Protein AF-A0ABD3NG23-F1 (afdb_monomer_lite)

pLDDT: mean 72.31, std 17.49, range [40.97, 97.56]

Secondary structure (DSSP, 8-state):
---------------------------PPPHHHHHHHHHHHHTT-----GGGS---------------------------HHHHHHHHHHHHHHHHHHHHHHHHHHHHHHHHHHHHHHHHHHHHHHH-TTS-HHHHHHHHHHHHHHHHHHHHHHTEEETTEE---SS-TTT-HHHHHHHHHHH---TTTTT---SS----------------------------

Radius of gyration: 35.61 Å; chains: 1; bounding box: 52×48×136 Å

Organism: NCBI:txid2934178

Structure (mmCIF, N/CA/C/O backbone):
data_AF-A0ABD3NG23-F1
#
_entry.id   AF-A0ABD3NG23-F1
#
loop_
_atom_site.group_PDB
_atom_site.id
_atom_site.type_symbol
_atom_site.label_atom_id
_atom_site.label_alt_id
_atom_site.label_comp_id
_atom_site.label_asym_id
_atom_site.label_entity_id
_atom_site.label_seq_id
_atom_site.pdbx_PDB_ins_code
_atom_site.Cartn_x
_atom_site.Cartn_y
_atom_site.Cartn_z
_atom_site.occupancy
_atom_site.B_iso_or_equiv
_atom_site.auth_seq_id
_atom_site.auth_comp_id
_atom_site.auth_asym_id
_atom_site.auth_atom_id
_atom_site.pdbx_PDB_model_num
ATOM 1 N N . MET A 1 1 ? 23.976 -3.155 -75.341 1.00 41.25 1 MET A N 1
ATOM 2 C CA . MET A 1 1 ? 24.111 -2.441 -74.051 1.00 41.25 1 MET A CA 1
ATOM 3 C C . MET A 1 1 ? 22.887 -1.555 -73.887 1.00 41.25 1 MET A C 1
ATOM 5 O O . MET A 1 1 ? 22.763 -0.591 -74.624 1.00 41.25 1 MET A O 1
ATOM 9 N N . ILE A 1 2 ? 21.942 -1.939 -73.025 1.00 40.97 2 ILE A N 1
ATOM 10 C CA . ILE A 1 2 ? 20.667 -1.229 -72.827 1.00 40.97 2 ILE A CA 1
ATOM 11 C C . ILE A 1 2 ? 20.675 -0.681 -71.399 1.00 40.97 2 ILE A C 1
ATOM 13 O O . ILE A 1 2 ? 20.798 -1.446 -70.443 1.00 40.97 2 ILE A O 1
ATOM 17 N N . ALA A 1 3 ? 20.614 0.642 -71.268 1.00 48.50 3 ALA A N 1
ATOM 18 C CA . ALA A 1 3 ? 20.636 1.338 -69.989 1.00 48.50 3 ALA A CA 1
ATOM 19 C C . ALA A 1 3 ? 19.255 1.259 -69.316 1.00 48.50 3 ALA A C 1
ATOM 21 O O . ALA A 1 3 ? 18.258 1.720 -69.870 1.00 48.50 3 ALA A O 1
ATOM 22 N N . LYS A 1 4 ? 19.199 0.670 -68.116 1.00 53.31 4 LYS A N 1
ATOM 23 C CA . LYS A 1 4 ? 18.017 0.669 -67.243 1.00 53.31 4 LYS A CA 1
ATOM 24 C C . LYS A 1 4 ? 17.907 2.026 -66.542 1.00 53.31 4 LYS A C 1
ATOM 26 O O . LYS A 1 4 ? 18.718 2.340 -65.676 1.00 53.31 4 LYS A O 1
ATOM 31 N N . VAL A 1 5 ? 16.893 2.806 -66.905 1.00 57.69 5 VAL A N 1
ATOM 32 C CA . VAL A 1 5 ? 16.486 4.020 -66.187 1.00 57.69 5 VAL A CA 1
ATOM 33 C C . VAL A 1 5 ? 15.600 3.593 -65.017 1.00 57.69 5 VAL A C 1
ATOM 35 O O . VAL A 1 5 ? 14.515 3.056 -65.219 1.00 57.69 5 VAL A O 1
ATOM 38 N N . SER A 1 6 ? 16.099 3.771 -63.793 1.00 58.31 6 SER A N 1
ATOM 39 C CA . SER A 1 6 ? 15.370 3.483 -62.555 1.00 58.31 6 SER A CA 1
ATOM 40 C C . SER A 1 6 ? 14.572 4.717 -62.137 1.00 58.31 6 SER A C 1
ATOM 42 O O . SER A 1 6 ? 15.144 5.735 -61.745 1.00 58.31 6 SER A O 1
ATOM 44 N N . THR A 1 7 ? 13.250 4.642 -62.257 1.00 63.94 7 THR A N 1
ATOM 45 C CA . THR A 1 7 ? 12.323 5.702 -61.855 1.00 63.94 7 THR A CA 1
ATOM 46 C C . THR A 1 7 ? 12.042 5.580 -60.357 1.00 63.94 7 THR A C 1
ATOM 48 O O . THR A 1 7 ? 11.341 4.675 -59.911 1.00 63.94 7 THR A O 1
ATOM 51 N N . PHE A 1 8 ? 12.614 6.484 -59.561 1.00 55.12 8 PHE A N 1
ATOM 52 C CA . PHE A 1 8 ? 12.390 6.567 -58.117 1.00 55.12 8 PHE A CA 1
ATOM 53 C C . PHE A 1 8 ? 11.006 7.169 -57.826 1.00 55.12 8 PHE A C 1
ATOM 55 O O . PHE A 1 8 ? 10.784 8.365 -58.017 1.00 55.12 8 PHE A O 1
ATOM 62 N N . ALA A 1 9 ? 10.074 6.345 -57.346 1.00 55.00 9 ALA A N 1
ATOM 63 C CA . ALA A 1 9 ? 8.775 6.796 -56.861 1.00 55.00 9 ALA A CA 1
ATOM 64 C C . ALA A 1 9 ? 8.938 7.577 -55.543 1.00 55.00 9 ALA A C 1
ATOM 66 O O . ALA A 1 9 ? 9.370 7.042 -54.522 1.00 55.00 9 ALA A O 1
ATOM 67 N N . HIS A 1 10 ? 8.600 8.865 -55.579 1.00 54.78 10 HIS A N 1
ATOM 68 C CA . HIS A 1 10 ? 8.570 9.756 -54.422 1.00 54.78 10 HIS A CA 1
ATOM 69 C C . HIS A 1 10 ? 7.373 9.398 -53.526 1.00 54.78 10 HIS A C 1
ATOM 71 O O . HIS A 1 10 ? 6.221 9.646 -53.879 1.00 54.78 10 HIS A O 1
ATOM 77 N N . GLY A 1 11 ? 7.641 8.791 -52.368 1.00 59.19 11 GLY A N 1
ATOM 78 C CA . GLY A 1 11 ? 6.622 8.514 -51.355 1.00 59.19 11 GLY A CA 1
ATOM 79 C C . GLY A 1 11 ? 6.126 9.797 -50.668 1.00 59.19 11 GLY A C 1
ATOM 80 O O . GLY A 1 11 ? 6.896 10.749 -50.517 1.00 59.19 11 GLY A O 1
ATOM 81 N N . PRO A 1 12 ? 4.856 9.850 -50.225 1.00 57.59 12 PRO A N 1
ATOM 82 C CA . PRO A 1 12 ? 4.287 11.044 -49.615 1.00 57.59 12 PRO A CA 1
ATOM 83 C C . PRO A 1 12 ? 4.981 11.368 -48.288 1.00 57.59 12 PRO A C 1
ATOM 85 O O . PRO A 1 12 ? 4.955 10.589 -47.331 1.00 57.59 12 PRO A O 1
ATOM 88 N N . SER A 1 13 ? 5.576 12.560 -48.234 1.00 59.72 13 SER A N 1
ATOM 89 C CA . SER A 1 13 ? 6.182 13.164 -47.050 1.00 59.72 13 SER A CA 1
ATOM 90 C C . SER A 1 13 ? 5.206 13.171 -45.874 1.00 59.72 13 SER A C 1
ATOM 92 O O . SER A 1 13 ? 4.345 14.047 -45.753 1.00 59.72 13 SER A O 1
ATOM 94 N N . ARG A 1 14 ? 5.361 12.205 -44.961 1.00 56.53 14 ARG A N 1
ATOM 95 C CA . ARG A 1 14 ? 4.715 12.225 -43.645 1.00 56.53 14 ARG A CA 1
ATOM 96 C C . ARG A 1 14 ? 5.237 13.436 -42.879 1.00 56.53 14 ARG A C 1
ATOM 98 O O . ARG A 1 14 ? 6.298 13.384 -42.260 1.00 56.53 14 ARG A O 1
ATOM 105 N N . ARG A 1 15 ? 4.473 14.531 -42.910 1.00 55.50 15 ARG A N 1
ATOM 106 C CA . ARG A 1 15 ? 4.646 15.674 -42.009 1.00 55.50 15 ARG A CA 1
ATOM 107 C C . ARG A 1 15 ? 4.536 15.159 -40.575 1.00 55.50 15 ARG A C 1
ATOM 109 O O . ARG A 1 15 ? 3.438 14.925 -40.073 1.00 55.50 15 ARG A O 1
ATOM 116 N N . ARG A 1 16 ? 5.682 14.950 -39.924 1.00 55.94 16 ARG A N 1
ATOM 117 C CA . ARG A 1 16 ? 5.758 14.734 -38.479 1.00 55.94 16 ARG A CA 1
ATOM 118 C C . ARG A 1 16 ? 5.122 15.959 -37.823 1.00 55.94 16 ARG A C 1
ATOM 120 O O . ARG A 1 16 ? 5.681 17.050 -37.896 1.00 55.94 16 ARG A O 1
ATOM 127 N N . ARG A 1 17 ? 3.936 15.797 -37.229 1.00 61.22 17 ARG A N 1
ATOM 128 C CA . ARG A 1 17 ? 3.397 16.773 -36.276 1.00 61.22 17 ARG A CA 1
ATOM 129 C C . ARG A 1 17 ? 4.385 16.834 -35.121 1.00 61.22 17 ARG A C 1
ATOM 131 O O . ARG A 1 17 ? 4.430 15.929 -34.294 1.00 61.22 17 ARG A O 1
ATOM 138 N N . ILE A 1 18 ? 5.204 17.875 -35.118 1.00 64.25 18 ILE A N 1
ATOM 139 C CA . ILE A 1 18 ? 6.003 18.265 -33.967 1.00 64.25 18 ILE A CA 1
ATOM 140 C C . ILE A 1 18 ? 4.986 18.771 -32.946 1.00 64.25 18 ILE A C 1
ATOM 142 O O . ILE A 1 18 ? 4.429 19.856 -33.096 1.00 64.25 18 ILE A O 1
ATOM 146 N N . LEU A 1 19 ? 4.646 17.920 -31.979 1.00 63.88 19 LEU A N 1
ATOM 147 C CA . LEU A 1 19 ? 3.887 18.344 -30.811 1.00 63.88 19 LEU A CA 1
ATOM 148 C C . LEU A 1 19 ? 4.776 19.307 -30.012 1.00 63.88 19 LEU A C 1
ATOM 150 O O . LEU A 1 19 ? 5.965 19.016 -29.846 1.00 63.88 19 LEU A O 1
ATOM 154 N N . PRO A 1 20 ? 4.242 20.447 -29.541 1.00 67.06 20 PRO A N 1
ATOM 155 C CA . PRO A 1 20 ? 5.001 21.337 -28.678 1.00 67.06 20 PRO A CA 1
ATOM 156 C C . PRO A 1 20 ? 5.451 20.568 -27.426 1.00 67.06 20 PRO A C 1
ATOM 158 O O . PRO A 1 20 ? 4.711 19.697 -26.951 1.00 67.06 20 PRO A O 1
ATOM 161 N N . PRO A 1 21 ? 6.647 20.861 -26.887 1.00 60.44 21 PRO A N 1
ATOM 162 C CA . PRO A 1 21 ? 7.100 20.257 -25.647 1.00 60.44 21 PRO A CA 1
ATOM 163 C C . PRO A 1 21 ? 6.072 20.576 -24.562 1.00 60.44 21 PRO A C 1
ATOM 165 O O . PRO A 1 21 ? 5.861 21.731 -24.196 1.00 60.44 21 PRO A O 1
ATOM 168 N N . ARG A 1 22 ? 5.389 19.535 -24.082 1.00 50.94 22 ARG A N 1
ATOM 169 C CA . ARG A 1 22 ? 4.501 19.619 -22.928 1.00 50.94 22 ARG A CA 1
ATOM 170 C C . ARG A 1 22 ? 5.401 19.935 -21.741 1.00 50.94 22 ARG A C 1
ATOM 172 O O . ARG A 1 22 ? 6.080 19.053 -21.228 1.00 50.94 22 ARG A O 1
ATOM 179 N N . SER A 1 23 ? 5.455 21.206 -21.363 1.00 48.56 23 SER A N 1
ATOM 180 C CA . SER A 1 23 ? 6.157 21.697 -20.185 1.00 48.56 23 SER A CA 1
ATOM 181 C C . SER A 1 23 ? 5.499 21.102 -18.943 1.00 48.56 23 SER A C 1
ATOM 183 O O . SER A 1 23 ? 4.589 21.683 -18.354 1.00 48.56 23 SER A O 1
ATOM 185 N N . THR A 1 24 ? 5.929 19.904 -18.559 1.00 50.28 24 THR A N 1
ATOM 186 C CA . THR A 1 24 ? 5.622 19.297 -17.269 1.00 50.28 24 THR A CA 1
ATOM 187 C C . THR A 1 24 ? 6.471 19.981 -16.203 1.00 50.28 24 THR A C 1
ATOM 189 O O . THR A 1 24 ? 7.352 19.370 -15.607 1.00 50.28 24 THR A O 1
ATOM 192 N N . HIS A 1 25 ? 6.200 21.258 -15.933 1.00 44.19 25 HIS A N 1
ATOM 193 C CA . HIS A 1 25 ? 6.534 21.848 -14.639 1.00 44.19 25 HIS A CA 1
ATOM 194 C C . HIS A 1 25 ? 5.503 21.354 -13.618 1.00 44.19 25 HIS A C 1
ATOM 196 O O . HIS A 1 25 ? 4.717 22.117 -13.071 1.00 44.19 25 HIS A O 1
ATOM 202 N N . SER A 1 26 ? 5.481 20.040 -13.388 1.00 49.78 26 SER A N 1
ATOM 203 C CA . SER A 1 26 ? 5.033 19.517 -12.106 1.00 49.78 26 SER A CA 1
ATOM 204 C C . SER A 1 26 ? 6.240 19.691 -11.199 1.00 49.78 26 SER A C 1
ATOM 206 O O . SER A 1 26 ? 7.143 18.857 -11.170 1.00 49.78 26 SER A O 1
ATOM 208 N N . ALA A 1 27 ? 6.328 20.872 -10.586 1.00 54.22 27 ALA A N 1
ATOM 209 C CA . ALA A 1 27 ? 7.258 21.108 -9.503 1.00 54.22 27 ALA A CA 1
ATOM 210 C C . ALA A 1 27 ? 6.905 20.090 -8.419 1.00 54.22 27 ALA A C 1
ATOM 212 O O . ALA A 1 27 ? 5.889 20.220 -7.737 1.00 54.22 27 ALA A O 1
ATOM 213 N N . ALA A 1 28 ? 7.695 19.021 -8.335 1.00 53.91 28 ALA A N 1
ATOM 214 C CA . ALA A 1 28 ? 7.640 18.133 -7.196 1.00 53.91 28 ALA A CA 1
ATOM 215 C C . ALA A 1 28 ? 7.853 19.017 -5.956 1.00 53.91 28 ALA A C 1
ATOM 217 O O . ALA A 1 28 ? 8.839 19.763 -5.935 1.00 53.91 28 ALA A O 1
ATOM 218 N N . PRO A 1 29 ? 6.939 18.998 -4.971 1.00 53.31 29 PRO A N 1
ATOM 219 C CA . PRO A 1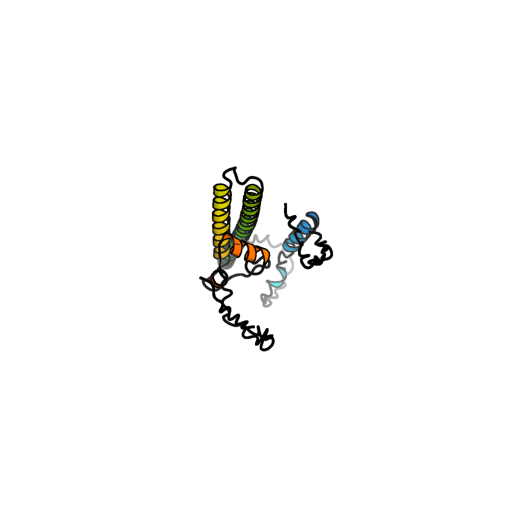 29 ? 7.121 19.770 -3.753 1.00 53.31 29 PRO A CA 1
ATOM 220 C C . PRO A 1 29 ? 8.472 19.387 -3.157 1.00 53.31 29 PRO A C 1
ATOM 222 O O . PRO A 1 29 ? 8.809 18.198 -3.064 1.00 53.31 29 PRO A O 1
ATOM 225 N N . SER A 1 30 ? 9.273 20.399 -2.827 1.00 55.16 30 SER A N 1
ATOM 226 C CA . SER A 1 30 ? 10.579 20.197 -2.216 1.00 55.16 30 SER A CA 1
ATOM 227 C C . SER A 1 30 ? 10.416 19.379 -0.932 1.00 55.16 30 SER A C 1
ATOM 229 O O . SER A 1 30 ? 9.368 19.391 -0.280 1.00 55.16 30 SER A O 1
ATOM 231 N N . PHE A 1 31 ? 11.449 18.617 -0.577 1.00 60.47 31 PHE A N 1
ATOM 232 C CA . PHE A 1 31 ? 11.414 17.701 0.568 1.00 60.47 31 PHE A CA 1
ATOM 233 C C . PHE A 1 31 ? 11.019 18.413 1.883 1.00 60.47 31 PHE A C 1
ATOM 235 O O . PHE A 1 31 ? 10.382 17.805 2.743 1.00 60.47 31 PHE A O 1
ATOM 242 N N . ASP A 1 32 ? 11.292 19.719 1.982 1.00 61.44 32 ASP A N 1
ATOM 243 C CA . ASP A 1 32 ? 10.914 20.576 3.111 1.00 61.44 32 ASP A CA 1
ATOM 244 C C . ASP A 1 32 ? 9.405 20.867 3.211 1.00 61.44 32 ASP A C 1
ATOM 246 O O . ASP A 1 32 ? 8.872 20.973 4.318 1.00 61.44 32 ASP A O 1
ATOM 250 N N . GLU A 1 33 ? 8.668 20.947 2.097 1.00 56.56 33 GLU A N 1
ATOM 251 C CA . GLU A 1 33 ? 7.205 21.124 2.137 1.00 56.56 33 GLU A CA 1
ATOM 252 C C . GLU A 1 33 ? 6.482 19.841 2.557 1.00 56.56 33 GLU A C 1
ATOM 254 O O . GLU A 1 33 ? 5.481 19.888 3.277 1.00 56.56 33 GLU A O 1
ATOM 259 N N . ARG A 1 34 ? 7.020 18.674 2.179 1.00 56.25 34 ARG A N 1
ATOM 260 C CA . ARG A 1 34 ? 6.483 17.381 2.628 1.00 56.25 34 ARG A CA 1
ATOM 261 C C . ARG A 1 34 ? 6.606 17.206 4.140 1.00 56.25 34 ARG A C 1
ATOM 263 O O . ARG A 1 34 ? 5.683 16.671 4.745 1.00 56.25 34 ARG A O 1
ATOM 270 N N . ALA A 1 35 ? 7.680 17.694 4.762 1.00 61.22 35 ALA A N 1
ATOM 271 C CA . ALA A 1 35 ? 7.831 17.641 6.216 1.00 61.22 35 ALA A CA 1
ATOM 272 C C . ALA A 1 35 ? 6.769 18.488 6.950 1.00 61.22 35 ALA A C 1
ATOM 274 O O . ALA A 1 35 ? 6.229 18.042 7.960 1.00 61.22 35 ALA A O 1
ATOM 275 N N . LYS A 1 36 ? 6.393 19.655 6.403 1.00 57.97 36 LYS A N 1
ATOM 276 C CA . LYS A 1 36 ? 5.325 20.506 6.966 1.00 57.97 36 LYS A CA 1
ATOM 277 C C . LYS A 1 36 ? 3.922 19.915 6.809 1.00 57.97 36 LYS A C 1
ATOM 279 O O . LYS A 1 36 ? 3.082 20.097 7.684 1.00 57.97 36 LYS A O 1
ATOM 284 N N . LEU A 1 37 ? 3.659 19.179 5.727 1.00 56.91 37 LEU A N 1
ATOM 285 C CA . LEU A 1 37 ? 2.375 18.487 5.553 1.00 56.91 37 LEU A CA 1
ATOM 286 C C . LEU A 1 37 ? 2.219 17.277 6.483 1.00 56.91 37 LEU A C 1
ATOM 288 O O . LEU A 1 37 ? 1.100 16.976 6.890 1.00 56.91 37 LEU A O 1
ATOM 292 N N . PHE A 1 38 ? 3.315 16.607 6.851 1.00 57.28 38 PHE A N 1
ATOM 293 C CA . PHE A 1 38 ? 3.265 15.534 7.847 1.00 57.28 38 PHE A CA 1
ATOM 294 C C . PHE A 1 38 ? 3.179 16.061 9.288 1.00 57.28 38 PHE A C 1
ATOM 296 O O . PHE A 1 38 ? 2.507 15.424 10.092 1.00 57.28 38 PHE A O 1
ATOM 303 N N . SER A 1 39 ? 3.748 17.231 9.615 1.00 55.75 39 SER A N 1
ATOM 304 C CA . SER A 1 39 ? 3.569 17.821 10.955 1.00 55.75 39 SER A CA 1
ATOM 305 C C . SER A 1 39 ? 2.145 18.338 11.192 1.00 55.75 39 SER A C 1
ATOM 307 O O . SER A 1 39 ? 1.639 18.239 12.302 1.00 55.75 39 SER A O 1
ATOM 309 N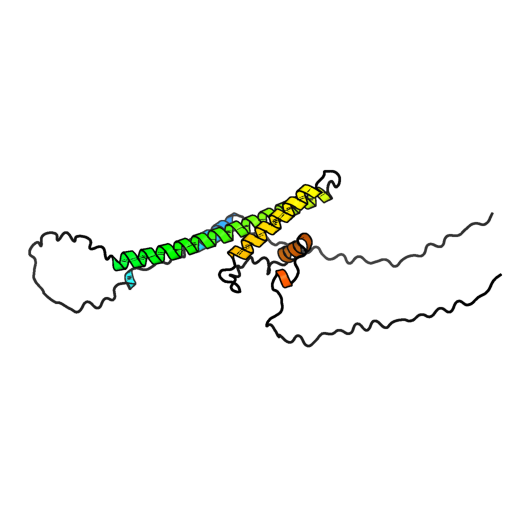 N . ALA A 1 40 ? 1.454 18.812 10.149 1.00 55.62 40 ALA A N 1
ATOM 310 C CA . ALA A 1 40 ? 0.069 19.280 10.261 1.00 55.62 40 ALA A CA 1
ATOM 311 C C . ALA A 1 40 ? -0.957 18.157 10.538 1.00 55.62 40 ALA A C 1
ATOM 313 O O . ALA A 1 40 ? -2.097 18.447 10.894 1.00 55.62 40 ALA A O 1
ATOM 314 N N . PHE A 1 41 ? -0.576 16.883 10.378 1.00 55.16 41 PHE A N 1
ATOM 315 C CA . PHE A 1 41 ? -1.435 15.737 10.700 1.00 55.16 41 PHE A CA 1
ATOM 316 C C . PHE A 1 41 ? -1.240 15.198 12.125 1.00 55.16 41 PHE A C 1
ATOM 318 O O . PHE A 1 41 ? -2.121 14.485 12.604 1.00 55.16 41 PHE A O 1
ATOM 325 N N . ASP A 1 42 ? -0.146 15.552 12.810 1.00 49.94 42 ASP A N 1
ATOM 326 C CA . ASP A 1 42 ? 0.067 15.212 14.228 1.00 49.94 42 ASP A CA 1
ATOM 327 C C . ASP A 1 42 ? -0.575 16.239 15.183 1.00 49.94 42 ASP A C 1
ATOM 329 O O . ASP A 1 42 ? -0.912 15.899 16.315 1.00 49.94 42 ASP A O 1
ATOM 333 N N . ASP A 1 43 ? -0.862 17.461 14.715 1.00 49.09 43 ASP A N 1
ATOM 334 C CA . ASP A 1 43 ? -1.551 18.493 15.514 1.00 49.09 43 ASP A CA 1
ATOM 335 C C . ASP A 1 43 ? -3.074 18.304 15.595 1.00 49.09 43 ASP A C 1
ATOM 337 O O . ASP A 1 43 ? -3.750 18.992 16.357 1.00 49.09 43 ASP A O 1
ATOM 341 N N . ASN A 1 44 ? -3.623 17.312 14.886 1.00 49.88 44 ASN A N 1
ATOM 342 C CA . ASN A 1 44 ? -4.963 16.794 15.163 1.00 49.88 44 ASN A CA 1
ATOM 343 C C . ASN A 1 44 ? -4.905 15.651 16.191 1.00 49.88 44 ASN A C 1
ATOM 345 O O . ASN A 1 44 ? -5.714 14.718 16.165 1.00 49.88 44 ASN A O 1
ATOM 349 N N . ALA A 1 45 ? -3.949 15.735 17.127 1.00 51.50 45 ALA A N 1
ATOM 350 C CA . ALA A 1 45 ? -4.171 15.291 18.487 1.00 51.50 45 ALA A CA 1
ATOM 351 C C . ALA A 1 45 ? -5.505 15.899 18.909 1.00 51.50 45 ALA A C 1
ATOM 353 O O . ALA A 1 45 ? -5.586 17.081 19.230 1.00 51.50 45 ALA A O 1
ATOM 354 N N . TYR A 1 46 ? -6.558 15.086 18.800 1.00 52.47 46 TYR A N 1
ATOM 355 C CA . TYR A 1 46 ? -7.834 15.282 19.455 1.00 52.47 46 TYR A CA 1
ATOM 356 C C . TYR A 1 46 ? -7.507 15.878 20.820 1.00 52.47 46 TYR A C 1
ATOM 358 O O . TYR A 1 46 ? -7.050 15.166 21.718 1.00 52.47 46 TYR A O 1
ATOM 366 N N . SER A 1 47 ? -7.667 17.197 20.939 1.00 47.19 47 SER A N 1
ATOM 367 C CA . SER A 1 47 ? -7.754 17.865 22.219 1.00 47.19 47 SER A CA 1
ATOM 368 C C . SER A 1 47 ? -9.045 17.315 22.786 1.00 47.19 47 SER A C 1
ATOM 370 O O . SER A 1 47 ? -10.138 17.824 22.543 1.00 47.19 47 SER A O 1
ATOM 372 N N . PHE A 1 48 ? -8.927 16.139 23.396 1.00 51.16 48 PHE A N 1
ATOM 373 C CA . PHE A 1 48 ? -9.921 15.596 24.278 1.00 51.16 48 PHE A CA 1
ATOM 374 C C . PHE A 1 48 ? -9.930 16.585 25.423 1.00 51.16 48 PHE A C 1
ATOM 376 O O . PHE A 1 48 ? -9.136 16.463 26.348 1.00 51.16 48 PHE A O 1
ATOM 383 N N . ASP A 1 49 ? -10.726 17.636 25.263 1.00 46.34 49 ASP A N 1
ATOM 384 C CA . ASP A 1 49 ? -10.972 18.616 26.290 1.00 46.34 49 ASP A CA 1
ATOM 385 C C . ASP A 1 49 ? -11.671 17.860 27.426 1.00 46.34 49 ASP A C 1
ATOM 387 O O . ASP A 1 49 ? -12.850 17.498 27.303 1.00 46.34 49 ASP A O 1
ATOM 391 N N . PRO A 1 50 ? -10.955 17.532 28.516 1.00 58.94 50 PRO A N 1
ATOM 392 C CA . PRO A 1 50 ? -11.531 16.741 29.588 1.00 58.94 50 PRO A CA 1
ATOM 393 C C . PRO A 1 50 ? -12.580 17.552 30.366 1.00 58.94 50 PRO A C 1
ATOM 395 O O . PRO A 1 50 ? -13.238 17.001 31.248 1.00 58.94 50 PRO A O 1
ATOM 398 N N . SER A 1 51 ? -12.779 18.837 30.040 1.00 57.59 51 SER A N 1
ATOM 399 C CA . SER A 1 51 ? -13.760 19.700 30.696 1.00 57.59 51 SER A CA 1
ATOM 400 C C . SER A 1 51 ? -15.218 19.319 30.407 1.00 57.59 51 SER A C 1
ATOM 402 O O . SER A 1 51 ? -16.103 19.698 31.172 1.00 57.59 51 SER A O 1
ATOM 404 N N . HIS A 1 52 ? -15.493 18.495 29.387 1.00 51.78 52 HIS A N 1
ATOM 405 C CA . HIS A 1 52 ? -16.858 18.048 29.077 1.00 51.78 52 HIS A CA 1
ATOM 406 C C . HIS A 1 52 ? -17.267 16.710 29.720 1.00 51.78 52 HIS A C 1
ATOM 408 O O . HIS A 1 52 ? -18.425 16.309 29.604 1.00 51.78 52 HIS A O 1
ATOM 414 N N . ALA A 1 53 ? -16.375 16.025 30.446 1.00 53.72 53 ALA A N 1
ATOM 415 C CA . ALA A 1 53 ? -16.673 14.716 31.045 1.00 53.72 53 ALA A CA 1
ATOM 416 C C . ALA A 1 53 ? -17.344 14.766 32.436 1.00 53.72 53 ALA A C 1
ATOM 418 O O . ALA A 1 53 ? -17.539 13.720 33.051 1.00 53.72 53 ALA A O 1
ATOM 419 N N . ALA A 1 54 ? -17.734 15.937 32.945 1.00 56.84 54 ALA A N 1
ATOM 420 C CA . ALA A 1 54 ? -18.347 16.048 34.271 1.00 56.84 54 ALA A CA 1
ATOM 421 C C . ALA A 1 54 ? -19.582 16.959 34.275 1.00 56.84 54 ALA A C 1
ATOM 423 O O . ALA A 1 54 ? -19.630 17.973 34.959 1.00 56.84 54 ALA A O 1
ATOM 424 N N . THR A 1 55 ? -20.629 16.573 33.542 1.00 48.53 55 THR A N 1
ATOM 425 C CA . THR A 1 55 ? -22.005 16.924 33.943 1.00 48.53 55 THR A CA 1
ATOM 426 C C . THR A 1 55 ? -22.642 15.710 34.614 1.00 48.53 55 THR A C 1
ATOM 428 O O . THR A 1 55 ? -23.670 15.190 34.195 1.00 48.53 55 THR A O 1
ATOM 431 N N . THR A 1 56 ? -21.999 15.213 35.668 1.00 51.25 56 THR A N 1
ATOM 432 C CA . THR A 1 56 ? -22.698 14.461 36.705 1.00 51.25 56 THR A CA 1
ATOM 433 C C . THR A 1 56 ? -23.457 15.492 37.518 1.00 51.25 56 THR A C 1
ATOM 435 O O . THR A 1 56 ? -22.871 16.362 38.157 1.00 51.25 56 THR A O 1
ATOM 438 N N . THR A 1 57 ? -24.778 15.429 37.433 1.00 50.41 57 THR A N 1
ATOM 439 C CA . THR A 1 57 ? -25.721 16.237 38.197 1.00 50.41 57 THR A CA 1
ATOM 440 C C . THR A 1 57 ? -25.496 15.947 39.683 1.00 50.41 57 THR A C 1
ATOM 442 O O . THR A 1 57 ? -26.078 15.028 40.253 1.00 50.41 57 THR A O 1
ATOM 445 N N . ALA A 1 58 ? -24.580 16.686 40.307 1.00 46.50 58 ALA A N 1
ATOM 446 C CA . ALA A 1 58 ? -24.395 16.681 41.745 1.00 46.50 58 ALA A CA 1
ATOM 447 C C . ALA A 1 58 ? -25.627 17.359 42.348 1.00 46.50 58 ALA A C 1
ATOM 449 O O . ALA A 1 58 ? -25.733 18.585 42.392 1.00 46.50 58 ALA A O 1
ATOM 450 N N . ALA A 1 59 ? -26.602 16.539 42.737 1.00 51.50 59 ALA A N 1
ATOM 451 C CA . ALA A 1 59 ? -27.706 16.974 43.564 1.00 51.50 59 ALA A CA 1
ATOM 452 C C . ALA A 1 59 ? -27.134 17.619 44.833 1.00 51.50 59 ALA A C 1
ATOM 454 O O . ALA A 1 59 ? -26.276 17.057 45.515 1.00 51.50 59 ALA A O 1
ATOM 455 N N . ALA A 1 60 ? -27.594 18.839 45.084 1.00 53.41 60 ALA A N 1
ATOM 456 C CA . ALA A 1 60 ? -27.174 19.704 46.163 1.00 53.41 60 ALA A CA 1
ATOM 457 C C . ALA A 1 60 ? -27.230 19.007 47.531 1.00 53.41 60 ALA A C 1
ATOM 459 O O . ALA A 1 60 ? -28.285 18.549 47.964 1.00 53.41 60 ALA A O 1
ATOM 460 N N . ALA A 1 61 ? -26.112 19.037 48.252 1.00 49.72 61 ALA A N 1
ATOM 461 C CA . ALA A 1 61 ? -26.100 18.939 49.703 1.00 49.72 61 ALA A CA 1
ATOM 462 C C . ALA A 1 61 ? -25.364 20.170 50.237 1.00 49.72 61 ALA A C 1
ATOM 464 O O . ALA A 1 61 ? -24.142 20.205 50.360 1.00 49.72 61 ALA A O 1
ATOM 465 N N . ALA A 1 62 ? -26.138 21.224 50.485 1.00 55.66 62 ALA A N 1
ATOM 466 C CA . ALA A 1 62 ? -25.688 22.373 51.243 1.00 55.66 62 ALA A CA 1
ATOM 467 C C . ALA A 1 62 ? -25.558 21.960 52.714 1.00 55.66 62 ALA A C 1
ATOM 469 O O . ALA A 1 62 ? -26.557 21.766 53.402 1.00 55.66 62 ALA A O 1
ATOM 470 N N . SER A 1 63 ? -24.329 21.858 53.207 1.00 49.53 63 SER A N 1
ATOM 471 C CA . SER A 1 63 ? -24.046 21.887 54.641 1.00 49.53 63 SER A CA 1
ATOM 472 C C . SER A 1 63 ? -22.911 22.871 54.882 1.00 49.53 63 SER A C 1
ATOM 474 O O . SER A 1 63 ? -21.737 22.570 54.676 1.00 49.53 63 SER A O 1
ATOM 476 N N . ALA A 1 64 ? -23.306 24.085 55.256 1.00 61.22 64 ALA A N 1
ATOM 477 C CA . ALA A 1 64 ? -22.422 25.130 55.731 1.00 61.22 64 ALA A CA 1
ATOM 478 C C . ALA A 1 64 ? -21.932 24.784 57.146 1.00 61.22 64 ALA A C 1
ATOM 480 O O . ALA A 1 64 ? -22.733 24.778 58.080 1.00 61.22 64 ALA A O 1
ATOM 481 N N . THR A 1 65 ? -20.623 24.566 57.307 1.00 57.38 65 THR A N 1
ATOM 482 C CA . THR A 1 65 ? -19.967 24.546 58.623 1.00 57.38 65 THR A CA 1
ATOM 483 C C . THR A 1 65 ? -18.624 25.299 58.545 1.00 57.38 65 THR A C 1
ATOM 485 O O . THR A 1 65 ? -17.813 24.979 57.675 1.00 57.38 65 THR A O 1
ATOM 488 N N . PRO A 1 66 ? -18.387 26.321 59.396 1.00 66.88 66 PRO A N 1
ATOM 489 C CA . PRO A 1 66 ? -17.183 27.164 59.395 1.00 66.88 66 PRO A CA 1
ATOM 490 C C . PRO A 1 66 ? -15.979 26.492 60.112 1.00 66.88 66 PRO A C 1
ATOM 492 O O . PRO A 1 66 ? -16.119 25.399 60.661 1.00 66.88 66 PRO A O 1
ATOM 495 N N . PRO A 1 67 ? -14.770 27.091 60.056 1.00 61.53 67 PRO A N 1
ATOM 496 C CA . PRO A 1 67 ? -13.513 26.399 59.782 1.00 61.53 67 PRO A CA 1
ATOM 497 C C . PRO A 1 67 ? -12.871 25.786 61.033 1.00 61.53 67 PRO A C 1
ATOM 499 O O . PRO A 1 67 ? -12.283 26.478 61.861 1.00 61.53 67 PRO A O 1
ATOM 502 N N . GLY A 1 68 ? -12.923 24.461 61.127 1.00 60.25 68 GLY A N 1
ATOM 503 C CA . GLY A 1 68 ? -11.970 23.669 61.898 1.00 60.25 68 GLY A CA 1
ATOM 504 C C . GLY A 1 68 ? -11.005 23.017 60.918 1.00 60.25 68 GLY A C 1
ATOM 505 O O . GLY A 1 68 ? -11.455 22.478 59.913 1.00 60.25 68 GLY A O 1
ATOM 506 N N . ILE A 1 69 ? -9.699 23.103 61.177 1.00 62.06 69 ILE A N 1
ATOM 507 C CA . ILE A 1 69 ? -8.631 22.479 60.381 1.00 62.06 69 ILE A CA 1
ATOM 508 C C . ILE A 1 69 ? -8.973 20.993 60.203 1.00 62.06 69 ILE A C 1
ATOM 510 O O . ILE A 1 69 ? -8.782 20.189 61.115 1.00 62.06 69 ILE A O 1
ATOM 514 N N . THR A 1 70 ? -9.542 20.632 59.054 1.00 62.06 70 THR A N 1
ATOM 515 C CA . THR A 1 70 ? -9.852 19.247 58.731 1.00 62.06 70 THR A CA 1
ATOM 516 C C . THR A 1 70 ? -8.548 18.580 58.333 1.00 62.06 70 THR A C 1
ATOM 518 O O . THR A 1 70 ? -7.861 18.989 57.398 1.00 62.06 70 THR A O 1
ATOM 521 N N . GLN A 1 71 ? -8.182 17.579 59.128 1.00 62.38 71 GLN A N 1
ATOM 522 C CA . GLN A 1 71 ? -7.124 16.618 58.858 1.00 62.38 71 GLN A CA 1
ATOM 523 C C . GLN A 1 71 ? -7.132 16.262 57.370 1.00 62.38 71 GLN A C 1
ATOM 525 O O . GLN A 1 71 ? -8.182 15.886 56.848 1.00 62.38 71 GLN A O 1
ATOM 530 N N . ILE A 1 72 ? -5.983 16.440 56.707 1.00 69.94 72 ILE A N 1
ATOM 531 C CA . ILE A 1 72 ? -5.775 16.144 55.285 1.00 69.94 72 ILE A CA 1
ATOM 532 C C . ILE A 1 72 ? -6.353 14.753 55.030 1.00 69.94 72 ILE A C 1
ATOM 534 O O . ILE A 1 72 ? -5.764 13.753 55.440 1.00 69.94 72 ILE A O 1
ATOM 538 N N . GLN A 1 73 ? -7.541 14.689 54.426 1.00 70.56 73 GLN A N 1
ATOM 539 C CA . GLN A 1 73 ? -8.108 13.420 54.013 1.00 70.56 73 GLN A CA 1
ATOM 540 C C . GLN A 1 73 ? -7.240 12.942 52.862 1.00 70.56 73 GLN A C 1
ATOM 542 O O . GLN A 1 73 ? -7.299 13.473 51.753 1.00 70.56 73 GLN A O 1
ATOM 547 N N . SER A 1 74 ? -6.357 11.992 53.157 1.00 76.31 74 SER A N 1
ATOM 548 C CA . SER A 1 74 ? -5.633 11.266 52.131 1.00 76.31 74 SER A CA 1
ATOM 549 C C . SER A 1 74 ? -6.664 10.434 51.383 1.00 76.31 74 SER A C 1
ATOM 551 O O . SER A 1 74 ? -7.086 9.378 51.850 1.00 76.31 74 SER A O 1
ATOM 553 N N . PHE A 1 75 ? -7.121 10.953 50.250 1.00 73.94 75 PHE A N 1
ATOM 554 C CA . PHE A 1 75 ? -7.923 10.182 49.321 1.00 73.94 75 PHE A CA 1
ATOM 555 C C . PHE A 1 75 ? -7.053 9.043 48.803 1.00 73.94 75 PHE A C 1
ATOM 557 O O . PHE A 1 75 ? -6.096 9.270 48.062 1.00 73.94 75 PHE A O 1
ATOM 564 N N . GLU A 1 76 ? -7.369 7.818 49.213 1.00 78.69 76 GLU A N 1
ATOM 565 C CA . GLU A 1 76 ? -6.855 6.652 48.515 1.00 78.69 76 GLU A CA 1
ATOM 566 C C . GLU A 1 76 ? -7.462 6.665 47.107 1.00 78.69 76 GLU A C 1
ATOM 568 O O . GLU A 1 76 ? -8.689 6.749 46.969 1.00 78.69 76 GLU A O 1
ATOM 573 N N . PRO A 1 77 ? -6.642 6.648 46.045 1.00 81.31 77 PRO A N 1
ATOM 574 C CA . PRO A 1 77 ? -7.158 6.665 44.690 1.00 81.31 77 PRO A CA 1
ATOM 575 C C . PRO A 1 77 ? -7.946 5.374 44.439 1.00 81.31 77 PRO A C 1
ATOM 577 O O . PRO A 1 77 ? -7.374 4.304 44.236 1.00 81.31 77 PRO A O 1
ATOM 580 N N . MET A 1 78 ? -9.278 5.471 44.449 1.00 84.75 78 MET A N 1
ATOM 581 C CA . MET A 1 78 ? -10.148 4.358 44.084 1.00 84.75 78 MET A CA 1
ATOM 582 C C . MET A 1 78 ? -10.040 4.121 42.579 1.00 84.75 78 MET A C 1
ATOM 584 O O . MET A 1 78 ? -10.578 4.876 41.766 1.00 84.75 78 MET A O 1
ATOM 588 N N . LEU A 1 79 ? -9.329 3.061 42.198 1.00 86.31 79 LEU A N 1
ATOM 589 C CA . LEU A 1 79 ? -9.220 2.654 40.806 1.00 86.31 79 LEU A CA 1
ATOM 590 C C . LEU A 1 79 ? -10.557 2.060 40.355 1.00 86.31 79 LEU A C 1
ATOM 592 O O . LEU A 1 79 ? -10.950 0.972 40.775 1.00 86.31 79 LEU A O 1
ATOM 596 N N . ASN A 1 80 ? -11.272 2.782 39.494 1.00 92.19 80 ASN A N 1
ATOM 597 C CA . ASN A 1 80 ? -12.505 2.278 38.906 1.00 92.19 80 ASN A CA 1
ATOM 598 C C . ASN A 1 80 ? -12.164 1.170 37.895 1.00 92.19 80 ASN A C 1
ATOM 600 O O . ASN A 1 80 ? -11.805 1.442 36.749 1.00 92.19 80 ASN A O 1
ATOM 604 N N . VAL A 1 81 ? -12.281 -0.087 38.331 1.00 94.62 81 VAL A N 1
ATOM 605 C CA . VAL A 1 81 ? -11.967 -1.280 37.526 1.00 94.62 81 VAL A CA 1
ATOM 606 C C . VAL A 1 81 ? -12.771 -1.310 36.223 1.00 94.62 81 VAL A C 1
ATOM 608 O O . VAL A 1 81 ? -12.234 -1.680 35.181 1.00 94.62 81 VAL A O 1
ATOM 611 N N . GLN A 1 82 ? -14.032 -0.863 36.247 1.00 94.31 82 GLN A N 1
ATOM 612 C CA . GLN A 1 82 ? -14.881 -0.819 35.056 1.00 94.31 82 GLN A CA 1
ATOM 613 C C . GLN A 1 82 ? -14.361 0.194 34.028 1.00 94.31 82 GLN A C 1
ATOM 615 O O . GLN A 1 82 ? -14.317 -0.107 32.835 1.00 94.31 82 GLN A O 1
ATOM 620 N N . ALA A 1 83 ? -13.925 1.370 34.485 1.00 93.31 83 ALA A N 1
ATOM 621 C CA . ALA A 1 83 ? -13.316 2.377 33.619 1.00 93.31 83 ALA A CA 1
ATOM 622 C C . ALA A 1 83 ? -11.945 1.924 33.086 1.00 93.31 83 ALA A C 1
ATOM 624 O O . ALA A 1 83 ? -11.630 2.133 31.917 1.00 93.31 83 ALA A O 1
ATOM 625 N N . ALA A 1 84 ? -11.140 1.256 33.916 1.00 93.81 84 ALA A N 1
ATOM 626 C CA . ALA A 1 84 ? -9.855 0.707 33.491 1.00 93.81 84 ALA A CA 1
ATOM 627 C C . ALA A 1 84 ? -10.027 -0.375 32.409 1.00 93.81 84 ALA A C 1
ATOM 629 O O . ALA A 1 84 ? -9.280 -0.400 31.430 1.00 93.81 84 ALA A O 1
ATOM 630 N N . ALA A 1 85 ? -11.041 -1.235 32.544 1.00 96.06 85 ALA A N 1
ATOM 631 C CA . ALA A 1 85 ? -11.340 -2.280 31.569 1.00 96.06 85 ALA A CA 1
ATOM 632 C C . ALA A 1 85 ? -11.821 -1.714 30.222 1.00 96.06 85 ALA A C 1
ATOM 634 O O . ALA A 1 85 ? -11.368 -2.170 29.170 1.00 96.06 85 ALA A O 1
ATOM 635 N N . SER A 1 86 ? -12.700 -0.703 30.230 1.00 96.44 86 SER A N 1
ATOM 636 C CA . SER A 1 86 ? -13.162 -0.065 28.989 1.00 96.44 86 SER A CA 1
ATOM 637 C C . SER A 1 86 ? -12.029 0.674 28.279 1.00 96.44 86 SER A C 1
ATOM 639 O O . SER A 1 86 ? -11.874 0.536 27.063 1.00 96.44 86 SER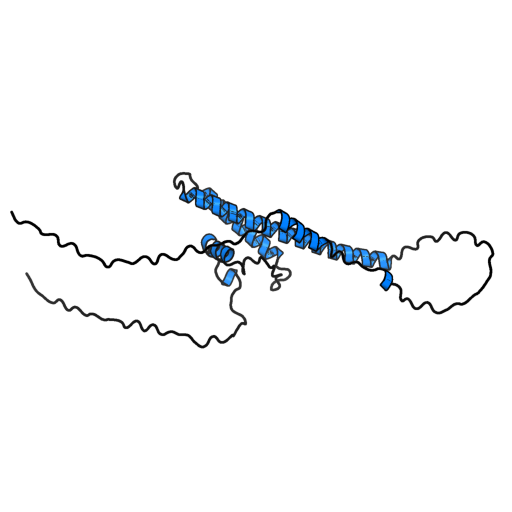 A O 1
ATOM 641 N N . PHE A 1 87 ? -11.183 1.378 29.035 1.00 96.62 87 PHE A N 1
ATOM 642 C CA . PHE A 1 87 ? -9.981 2.011 28.503 1.00 96.62 87 PHE A CA 1
ATOM 643 C C . PHE A 1 87 ? -9.039 0.987 27.860 1.00 96.62 87 PHE A C 1
ATOM 645 O O . PHE A 1 87 ? -8.586 1.197 26.737 1.00 96.62 87 PHE A O 1
ATOM 652 N N . ALA A 1 88 ? -8.794 -0.149 28.522 1.00 96.81 88 ALA A N 1
ATOM 653 C CA . ALA A 1 88 ? -7.945 -1.207 27.981 1.00 96.81 88 ALA A CA 1
ATOM 654 C C . ALA A 1 88 ? -8.494 -1.771 26.659 1.00 96.81 88 ALA A C 1
ATOM 656 O O . ALA A 1 88 ? -7.740 -1.941 25.702 1.00 96.81 88 ALA A O 1
ATOM 657 N N . PHE A 1 89 ? -9.805 -2.005 26.568 1.00 97.38 89 PHE A N 1
ATOM 658 C CA . PHE A 1 89 ? -10.430 -2.495 25.338 1.00 97.38 89 PHE A CA 1
ATOM 659 C C . PHE A 1 89 ? -10.282 -1.504 24.176 1.00 97.38 89 PHE A C 1
ATOM 661 O O . PHE A 1 89 ? -9.874 -1.884 23.076 1.00 97.38 89 PHE A O 1
ATOM 668 N N . ILE A 1 90 ? -10.556 -0.220 24.429 1.00 95.12 90 ILE A N 1
ATOM 669 C CA . ILE A 1 90 ? -10.389 0.845 23.433 1.00 95.12 90 ILE A CA 1
ATOM 670 C C . ILE A 1 90 ? -8.919 0.939 23.003 1.00 95.12 90 ILE A C 1
ATOM 672 O O . ILE A 1 90 ? -8.634 0.987 21.806 1.00 95.12 90 ILE A O 1
ATOM 676 N N . ALA A 1 91 ? -7.979 0.895 23.950 1.00 97.06 91 ALA A N 1
ATOM 677 C CA . ALA A 1 91 ? -6.549 0.936 23.663 1.00 97.06 91 ALA A CA 1
ATOM 678 C C . ALA A 1 91 ? -6.107 -0.226 22.759 1.00 97.06 91 ALA A C 1
ATOM 680 O O . ALA A 1 91 ? -5.364 -0.005 21.803 1.00 97.06 91 ALA A O 1
ATOM 681 N N . ILE A 1 92 ? -6.606 -1.442 23.003 1.00 97.56 92 ILE A N 1
ATOM 682 C CA . ILE A 1 92 ? -6.325 -2.611 22.158 1.00 97.56 92 ILE A CA 1
ATOM 683 C C . ILE A 1 92 ? -6.881 -2.402 20.745 1.00 97.56 92 ILE A C 1
ATOM 685 O O . ILE A 1 92 ? -6.161 -2.61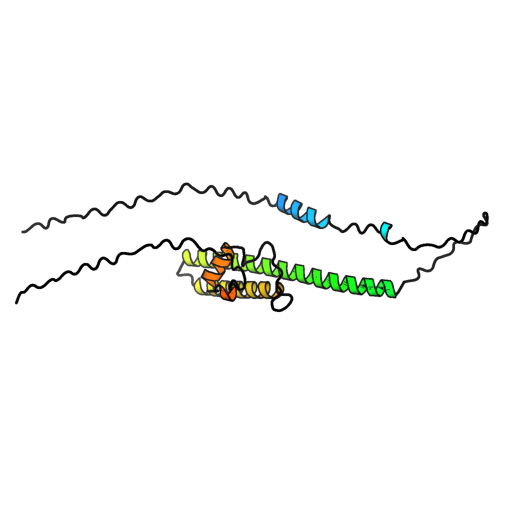4 19.768 1.00 97.56 92 ILE A O 1
ATOM 689 N N . ALA A 1 93 ? -8.128 -1.944 20.616 1.00 95.38 93 ALA A N 1
ATOM 690 C CA . ALA A 1 93 ? -8.736 -1.682 19.313 1.00 95.38 93 ALA A CA 1
ATOM 691 C C . ALA A 1 93 ? -7.936 -0.638 18.508 1.00 95.38 93 ALA A C 1
ATOM 693 O O . ALA A 1 93 ? -7.619 -0.860 17.336 1.00 95.38 93 ALA A O 1
ATOM 694 N N . PHE A 1 94 ? -7.534 0.464 19.148 1.00 95.94 94 PHE A N 1
ATOM 695 C CA . PHE A 1 94 ? -6.683 1.483 18.528 1.00 95.94 94 PHE A CA 1
ATOM 696 C C . PHE A 1 94 ? -5.289 0.958 18.178 1.00 95.94 94 PHE A C 1
ATOM 698 O O . PHE A 1 94 ? -4.763 1.300 17.118 1.00 95.94 94 PHE A O 1
ATOM 705 N N . ALA A 1 95 ? -4.687 0.121 19.026 1.00 95.12 95 ALA A N 1
ATOM 706 C CA . ALA A 1 95 ? -3.382 -0.475 18.760 1.00 95.12 95 ALA A CA 1
ATOM 707 C C . ALA A 1 95 ? -3.417 -1.371 17.512 1.00 95.12 95 ALA A C 1
ATOM 709 O O . ALA A 1 95 ? -2.563 -1.234 16.635 1.00 95.12 95 ALA A O 1
ATOM 710 N N . VAL A 1 96 ? -4.439 -2.223 17.382 1.00 94.31 96 VAL A N 1
ATOM 711 C CA . VAL A 1 96 ? -4.642 -3.067 16.192 1.00 94.31 96 VAL A CA 1
ATOM 712 C C . VAL A 1 96 ? -4.862 -2.209 14.944 1.00 94.31 96 VAL A C 1
ATOM 714 O O . VAL A 1 96 ? -4.260 -2.470 13.900 1.00 94.31 96 VAL A O 1
ATOM 717 N N . LEU A 1 97 ? -5.669 -1.147 15.047 1.00 90.69 97 LEU A N 1
ATOM 718 C CA . LEU A 1 97 ? -5.918 -0.239 13.928 1.00 90.69 97 LEU A CA 1
ATOM 719 C C . LEU A 1 97 ? -4.636 0.479 13.478 1.00 90.69 97 LEU A C 1
ATOM 721 O O . LEU A 1 97 ? -4.343 0.525 12.282 1.00 90.69 97 LEU A O 1
ATOM 725 N N . ARG A 1 98 ? -3.833 0.982 14.424 1.00 92.31 98 ARG A N 1
ATOM 726 C CA . ARG A 1 98 ? -2.531 1.602 14.130 1.00 92.31 98 ARG A CA 1
ATOM 727 C C . ARG A 1 98 ? -1.574 0.620 13.465 1.00 92.31 98 ARG A C 1
ATOM 729 O O . ARG A 1 98 ? -0.959 0.966 12.457 1.00 92.31 98 ARG A O 1
ATOM 736 N N . LEU A 1 99 ? -1.478 -0.603 13.985 1.00 90.94 99 LEU A N 1
ATOM 737 C CA . LEU A 1 99 ? -0.607 -1.637 13.427 1.00 90.94 99 LEU A CA 1
ATOM 738 C C . LEU A 1 99 ? -0.984 -1.951 11.975 1.00 90.94 99 LEU A C 1
ATOM 740 O O . LEU A 1 99 ? -0.110 -2.067 11.116 1.00 90.94 99 LEU A O 1
ATOM 744 N N . ARG A 1 100 ? -2.285 -1.986 11.672 1.00 89.44 100 ARG A N 1
ATOM 745 C CA . ARG A 1 100 ? -2.775 -2.178 10.307 1.00 89.44 100 ARG A CA 1
ATOM 746 C C . ARG A 1 100 ? -2.404 -1.027 9.370 1.00 89.44 100 ARG A C 1
ATOM 748 O O . ARG A 1 100 ? -1.966 -1.288 8.253 1.00 89.44 100 ARG A O 1
ATOM 755 N N . ILE A 1 101 ? -2.551 0.227 9.801 1.00 89.06 101 ILE A N 1
ATOM 756 C CA . ILE A 1 101 ? -2.175 1.401 8.989 1.00 89.06 101 ILE A CA 1
ATOM 757 C C . ILE A 1 101 ? -0.681 1.356 8.645 1.00 89.06 101 ILE A C 1
ATOM 759 O O . ILE A 1 101 ? -0.299 1.574 7.494 1.00 89.06 101 ILE A O 1
ATOM 763 N N . ILE A 1 102 ? 0.162 1.014 9.624 1.00 91.44 102 ILE A N 1
ATOM 764 C CA . ILE A 1 102 ? 1.608 0.867 9.422 1.00 91.44 102 ILE A CA 1
ATOM 765 C C . ILE A 1 102 ? 1.904 -0.276 8.441 1.00 91.44 102 ILE A C 1
ATOM 767 O O . ILE A 1 102 ? 2.710 -0.098 7.529 1.00 91.44 102 ILE A O 1
ATOM 771 N N . ALA A 1 103 ? 1.225 -1.420 8.575 1.00 89.81 103 ALA A N 1
ATOM 772 C CA . ALA A 1 103 ? 1.390 -2.557 7.671 1.00 89.81 103 ALA A CA 1
ATOM 773 C C . ALA A 1 103 ? 1.029 -2.201 6.218 1.00 89.81 103 ALA A C 1
ATOM 775 O O . ALA A 1 103 ? 1.818 -2.460 5.311 1.00 89.81 103 ALA A O 1
ATOM 776 N N . VAL A 1 104 ? -0.113 -1.538 5.996 1.00 89.31 104 VAL A N 1
ATOM 777 C CA . VAL A 1 104 ? -0.538 -1.084 4.659 1.00 89.31 104 VAL A CA 1
ATOM 778 C C . VAL A 1 104 ? 0.456 -0.073 4.078 1.00 89.31 104 VAL A C 1
ATOM 780 O O . VAL A 1 104 ? 0.837 -0.186 2.915 1.00 89.31 104 VAL A O 1
ATOM 783 N N . SER A 1 105 ? 0.919 0.888 4.884 1.00 88.50 105 SER A N 1
ATOM 784 C CA . SER A 1 105 ? 1.914 1.886 4.462 1.00 88.50 105 SER A CA 1
ATOM 785 C C . SER A 1 105 ? 3.242 1.238 4.053 1.00 88.50 105 SER A C 1
ATOM 787 O O . SER A 1 105 ? 3.806 1.570 3.009 1.00 88.50 105 SER A O 1
ATOM 789 N N . ASN A 1 106 ? 3.724 0.264 4.829 1.00 91.75 106 ASN A N 1
ATOM 790 C CA . ASN A 1 106 ? 4.940 -0.479 4.507 1.00 91.75 106 ASN A CA 1
ATOM 791 C C . ASN A 1 106 ? 4.782 -1.328 3.241 1.00 91.75 106 ASN A C 1
ATOM 793 O O . ASN A 1 106 ? 5.691 -1.342 2.411 1.00 91.75 106 ASN A O 1
ATOM 797 N N . ALA A 1 107 ? 3.637 -1.988 3.056 1.00 90.88 107 ALA A N 1
ATOM 798 C CA . ALA A 1 107 ? 3.352 -2.751 1.844 1.00 90.88 107 ALA A CA 1
ATOM 799 C C . ALA A 1 107 ? 3.327 -1.852 0.598 1.00 90.88 107 ALA A C 1
ATOM 801 O O . ALA A 1 107 ? 3.985 -2.163 -0.393 1.00 90.88 107 ALA A O 1
ATOM 802 N N . ALA A 1 108 ? 2.683 -0.682 0.681 1.00 89.75 108 ALA A N 1
ATOM 803 C CA . ALA A 1 108 ? 2.686 0.302 -0.401 1.00 89.75 108 ALA A CA 1
ATOM 804 C C . ALA A 1 108 ? 4.110 0.789 -0.734 1.00 89.75 108 ALA A C 1
ATOM 806 O O . ALA A 1 108 ? 4.494 0.842 -1.901 1.00 89.75 108 ALA A O 1
ATOM 807 N N . ARG A 1 109 ? 4.944 1.074 0.280 1.00 92.44 109 ARG A N 1
ATOM 808 C CA . ARG A 1 109 ? 6.360 1.439 0.066 1.00 92.44 109 ARG A CA 1
ATOM 809 C C . ARG A 1 109 ? 7.148 0.320 -0.616 1.00 92.44 109 ARG A C 1
ATOM 811 O O . ARG A 1 109 ? 7.933 0.603 -1.521 1.00 92.44 109 ARG A O 1
ATOM 818 N N . ARG A 1 110 ? 6.936 -0.938 -0.209 1.00 93.62 110 ARG A N 1
ATOM 819 C CA . ARG A 1 110 ? 7.563 -2.114 -0.835 1.00 93.62 110 ARG A CA 1
ATOM 820 C C . ARG A 1 110 ? 7.132 -2.271 -2.291 1.00 93.62 110 ARG A C 1
ATOM 822 O O . ARG A 1 110 ? 8.000 -2.494 -3.129 1.00 93.62 110 ARG A O 1
ATOM 829 N N . ARG A 1 111 ? 5.849 -2.065 -2.617 1.00 93.12 111 ARG A N 1
ATOM 830 C CA . ARG A 1 111 ? 5.366 -2.036 -4.010 1.00 93.12 111 ARG A CA 1
ATOM 831 C C . ARG A 1 111 ? 6.115 -0.986 -4.827 1.00 93.12 111 ARG A C 1
ATOM 833 O O . ARG A 1 111 ? 6.643 -1.304 -5.890 1.00 93.12 111 ARG A O 1
ATOM 840 N N . SER A 1 112 ? 6.175 0.254 -4.339 1.00 91.44 112 SER A N 1
ATOM 841 C CA . SER A 1 112 ? 6.843 1.348 -5.054 1.00 91.44 112 SER A CA 1
ATOM 842 C C . SER A 1 112 ? 8.333 1.069 -5.282 1.00 91.44 112 SER A C 1
ATOM 844 O O . SER A 1 112 ? 8.846 1.352 -6.363 1.00 91.44 112 SER A O 1
ATOM 846 N N . ALA A 1 113 ? 9.018 0.479 -4.296 1.00 94.94 113 ALA A N 1
ATOM 847 C CA . ALA A 1 113 ? 10.418 0.076 -4.417 1.00 94.94 113 ALA A CA 1
ATOM 848 C C . ALA A 1 113 ? 10.619 -1.090 -5.403 1.00 94.94 113 ALA A C 1
ATOM 850 O O . ALA A 1 113 ? 11.538 -1.060 -6.216 1.00 94.94 113 ALA A O 1
ATOM 851 N N . ALA A 1 114 ? 9.743 -2.097 -5.387 1.00 94.12 114 ALA A N 1
ATOM 852 C CA . ALA A 1 114 ? 9.808 -3.212 -6.329 1.00 94.12 114 ALA A CA 1
ATOM 853 C C . ALA A 1 114 ? 9.562 -2.750 -7.776 1.00 94.12 114 ALA A C 1
ATOM 855 O O . ALA A 1 114 ? 10.236 -3.188 -8.704 1.00 94.12 114 ALA A O 1
ATOM 856 N N . LEU A 1 115 ? 8.643 -1.804 -7.975 1.00 92.44 115 LEU A N 1
ATOM 857 C CA . LEU A 1 115 ? 8.356 -1.218 -9.283 1.00 92.44 115 LEU A CA 1
ATOM 858 C C . LEU A 1 115 ? 9.516 -0.357 -9.808 1.00 92.44 115 LEU A C 1
ATOM 860 O O . LEU A 1 115 ? 9.818 -0.405 -11.003 1.00 92.44 115 LEU A O 1
ATOM 864 N N . SER A 1 116 ? 10.203 0.400 -8.947 1.00 93.94 116 SER A N 1
ATOM 865 C CA . SER A 1 116 ? 11.413 1.125 -9.358 1.00 93.94 116 SER A CA 1
ATOM 866 C C . SER A 1 116 ? 12.567 0.172 -9.682 1.00 93.94 116 SER A C 1
ATOM 868 O O . SER A 1 116 ? 13.252 0.378 -10.684 1.00 93.94 116 SER A O 1
ATOM 870 N N . ALA A 1 117 ? 12.729 -0.911 -8.914 1.00 94.12 117 ALA A N 1
ATOM 871 C CA . ALA A 1 117 ? 13.701 -1.965 -9.194 1.00 94.12 117 ALA A CA 1
ATOM 872 C C . ALA A 1 117 ? 13.410 -2.681 -10.523 1.00 94.12 117 ALA A C 1
ATOM 874 O O . ALA A 1 117 ? 14.327 -2.915 -11.308 1.00 94.12 117 ALA A O 1
ATOM 875 N N . LEU A 1 118 ? 12.138 -2.957 -10.822 1.00 93.38 118 LEU A N 1
ATOM 876 C CA . LEU A 1 118 ? 11.719 -3.539 -12.096 1.00 93.38 118 LEU A CA 1
ATOM 877 C C . LEU A 1 118 ? 12.070 -2.626 -13.275 1.00 93.38 118 LEU A C 1
ATOM 879 O O . LEU A 1 118 ? 12.642 -3.083 -14.261 1.00 93.38 118 LEU A O 1
ATOM 883 N N . ARG A 1 119 ? 11.795 -1.322 -13.160 1.00 92.75 119 ARG A N 1
ATOM 884 C CA . ARG A 1 119 ? 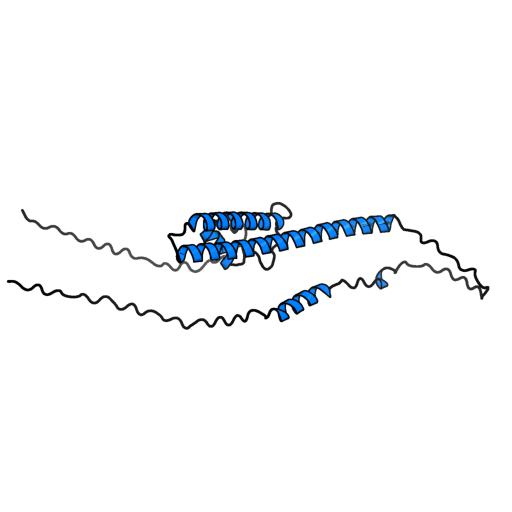12.173 -0.337 -14.188 1.00 92.75 119 ARG A CA 1
ATOM 885 C C . ARG A 1 119 ? 13.682 -0.270 -14.383 1.00 92.75 119 ARG A C 1
ATOM 887 O O . ARG A 1 119 ? 14.138 -0.209 -15.521 1.00 92.75 119 ARG A O 1
ATOM 894 N N . ALA A 1 120 ? 14.444 -0.305 -13.292 1.00 94.31 120 ALA A N 1
ATOM 895 C CA . ALA A 1 120 ? 15.899 -0.330 -13.350 1.00 94.31 120 ALA A CA 1
ATOM 896 C C . ALA A 1 120 ? 16.399 -1.590 -14.077 1.00 94.31 120 ALA A C 1
ATOM 898 O O . ALA A 1 120 ? 17.203 -1.475 -15.001 1.00 94.31 120 ALA A O 1
ATOM 899 N N . ALA A 1 121 ? 15.861 -2.765 -13.737 1.00 93.81 121 ALA A N 1
ATOM 900 C CA . ALA A 1 121 ? 16.211 -4.030 -14.378 1.00 93.81 121 ALA A CA 1
ATOM 901 C C . ALA A 1 121 ? 15.899 -4.024 -15.883 1.00 93.81 121 ALA A C 1
ATOM 903 O O . ALA A 1 121 ? 16.753 -4.396 -16.682 1.00 93.81 121 ALA A O 1
ATOM 904 N N . GLU A 1 122 ? 14.726 -3.535 -16.294 1.00 90.94 122 GLU A N 1
ATOM 905 C CA . GLU A 1 122 ? 14.384 -3.438 -17.719 1.00 90.94 122 GLU A CA 1
ATOM 906 C C . GLU A 1 122 ? 15.233 -2.401 -18.459 1.00 90.94 122 GLU A C 1
ATOM 908 O O . GLU A 1 122 ? 15.657 -2.636 -19.588 1.00 90.94 122 GLU A O 1
ATOM 913 N N . SER A 1 123 ? 15.540 -1.263 -17.833 1.00 92.81 123 SER A N 1
ATOM 914 C CA . SER A 1 123 ? 16.434 -0.277 -18.447 1.00 92.81 123 SER A CA 1
ATOM 915 C C . SER A 1 123 ? 17.853 -0.827 -18.641 1.00 92.81 123 SER A C 1
ATOM 917 O O . SER A 1 123 ? 18.482 -0.548 -19.663 1.00 92.81 123 SER A O 1
ATOM 919 N N . ALA A 1 124 ? 18.326 -1.673 -17.718 1.00 92.62 124 ALA A N 1
ATOM 920 C CA . ALA A 1 124 ? 19.602 -2.368 -17.840 1.00 92.62 124 ALA A CA 1
ATOM 921 C C . ALA A 1 124 ? 19.573 -3.400 -18.978 1.00 92.62 124 ALA A C 1
ATOM 923 O O . ALA A 1 124 ? 20.495 -3.424 -19.788 1.00 92.62 124 ALA A O 1
ATOM 924 N N . GLN A 1 125 ? 18.488 -4.175 -19.107 1.00 91.50 125 GLN A N 1
ATOM 925 C CA . GLN A 1 125 ? 18.300 -5.110 -20.227 1.00 91.50 125 GLN A CA 1
ATOM 926 C C . GLN A 1 125 ? 18.315 -4.417 -21.591 1.00 91.50 125 GLN A C 1
ATOM 928 O O . GLN A 1 125 ? 18.895 -4.930 -22.543 1.00 91.50 125 GLN A O 1
ATOM 933 N N . LEU A 1 126 ? 17.675 -3.249 -21.695 1.00 90.81 126 LEU A N 1
ATOM 934 C CA . LEU A 1 126 ? 17.656 -2.468 -22.933 1.00 90.81 126 LEU A CA 1
ATOM 935 C C . LEU A 1 126 ? 19.027 -1.863 -23.268 1.00 90.81 126 LEU A C 1
ATOM 937 O O . LEU A 1 126 ? 19.289 -1.571 -24.433 1.00 90.81 126 LEU A O 1
ATOM 941 N N . SER A 1 127 ? 19.877 -1.657 -22.259 1.00 92.12 127 SER A N 1
ATOM 942 C CA . SER A 1 127 ? 21.216 -1.088 -22.431 1.00 92.12 127 SER A CA 1
ATOM 943 C C . SER A 1 127 ? 22.251 -2.148 -22.814 1.00 92.12 127 SER A C 1
ATOM 945 O O . SER A 1 127 ? 23.112 -1.875 -23.646 1.00 92.12 127 SER A O 1
ATOM 947 N N . ASP A 1 128 ? 22.156 -3.351 -22.242 1.00 90.88 128 ASP A N 1
ATOM 948 C CA . ASP A 1 128 ? 23.025 -4.486 -22.558 1.00 90.88 128 ASP A CA 1
ATOM 949 C C . ASP A 1 128 ? 22.214 -5.799 -22.592 1.00 90.88 128 ASP A C 1
ATOM 951 O O . ASP A 1 128 ? 22.004 -6.438 -21.553 1.00 90.88 128 ASP A O 1
ATOM 955 N N . PRO A 1 129 ? 21.757 -6.234 -23.781 1.00 82.81 129 PRO A N 1
ATOM 956 C CA . PRO A 1 129 ? 20.957 -7.450 -23.925 1.00 82.81 129 PRO A CA 1
ATOM 957 C C . PRO A 1 129 ? 21.769 -8.738 -23.708 1.00 82.81 129 PRO A C 1
ATOM 959 O O . PRO A 1 129 ? 21.192 -9.817 -23.593 1.00 82.81 129 PRO A O 1
ATOM 962 N N . THR A 1 130 ? 23.100 -8.657 -23.651 1.00 83.94 130 THR A N 1
ATOM 963 C CA . THR A 1 130 ? 24.000 -9.813 -23.523 1.00 83.94 130 THR A CA 1
ATOM 964 C C . THR A 1 130 ? 24.346 -10.168 -22.075 1.00 83.94 130 THR A C 1
ATOM 966 O O . THR A 1 130 ? 24.790 -11.284 -21.811 1.00 83.94 130 THR A O 1
ATOM 969 N N . ALA A 1 131 ? 24.089 -9.273 -21.116 1.00 79.50 131 ALA A N 1
ATOM 970 C CA . ALA A 1 131 ? 24.516 -9.410 -19.720 1.00 79.50 131 ALA A CA 1
ATOM 971 C C . ALA A 1 131 ? 23.639 -10.325 -18.830 1.00 79.50 131 ALA A C 1
ATOM 973 O O . ALA A 1 131 ? 23.710 -10.247 -17.604 1.00 79.50 131 ALA A O 1
ATOM 974 N N . GLY A 1 132 ? 22.789 -11.192 -19.395 1.00 80.00 132 GLY A N 1
ATOM 975 C CA . GLY A 1 132 ? 21.939 -12.091 -18.594 1.00 80.00 132 GLY A CA 1
ATOM 976 C C . GLY A 1 132 ? 20.869 -11.367 -17.760 1.00 80.00 132 GLY A C 1
ATOM 977 O O . GLY A 1 132 ? 20.376 -11.905 -16.765 1.00 80.00 132 GLY A O 1
ATOM 978 N N . GLY A 1 133 ? 20.489 -10.149 -18.165 1.00 85.94 133 GLY A N 1
ATOM 979 C CA . GLY A 1 133 ? 19.517 -9.310 -17.457 1.00 85.94 133 GLY A CA 1
ATOM 980 C C . GLY A 1 133 ? 18.117 -9.928 -17.330 1.00 85.94 133 GLY A C 1
ATOM 981 O O . GLY A 1 133 ? 17.336 -9.506 -16.481 1.00 85.94 133 GLY A O 1
ATOM 982 N N . ASP A 1 134 ? 17.790 -10.951 -18.124 1.00 87.94 134 ASP A N 1
ATOM 983 C CA . ASP A 1 134 ? 16.512 -11.685 -18.101 1.00 87.94 134 ASP A CA 1
ATOM 984 C C . ASP A 1 134 ? 16.169 -12.282 -16.735 1.00 87.94 134 ASP A C 1
ATOM 986 O O . ASP A 1 134 ? 15.030 -12.170 -16.271 1.00 87.94 134 ASP A O 1
ATOM 990 N N . GLN A 1 135 ? 17.153 -12.850 -16.036 1.00 90.88 135 GLN A N 1
ATOM 991 C CA . GLN A 1 135 ? 16.923 -13.413 -14.702 1.00 90.88 135 GLN A CA 1
ATOM 992 C C . GLN A 1 135 ? 16.631 -12.320 -13.667 1.00 90.88 135 GLN A C 1
ATOM 994 O O . GLN A 1 135 ? 15.765 -12.491 -12.805 1.00 90.88 135 GLN A O 1
ATOM 999 N N . VAL A 1 136 ? 17.315 -11.178 -13.774 1.00 91.38 136 VAL A N 1
ATOM 1000 C CA . VAL A 1 136 ? 17.140 -10.041 -12.861 1.00 91.38 136 VAL A CA 1
ATOM 1001 C C . VAL A 1 136 ? 15.756 -9.420 -13.036 1.00 91.38 136 VAL A C 1
ATOM 1003 O O . VAL A 1 136 ? 15.062 -9.204 -12.042 1.00 91.38 136 VAL A O 1
ATOM 1006 N N . ALA A 1 137 ? 15.302 -9.205 -14.275 1.00 90.31 137 ALA A N 1
ATOM 1007 C CA . ALA A 1 137 ? 13.957 -8.683 -14.511 1.00 90.31 137 ALA A CA 1
ATOM 1008 C C . ALA A 1 137 ? 12.870 -9.678 -14.097 1.00 90.31 137 ALA A C 1
ATOM 1010 O O . ALA A 1 137 ? 11.867 -9.268 -13.521 1.00 90.31 137 ALA A O 1
ATOM 1011 N N . THR A 1 138 ? 13.069 -10.982 -14.318 1.00 92.31 138 THR A N 1
ATOM 1012 C CA . THR A 1 138 ? 12.104 -12.005 -13.882 1.00 92.31 138 THR A CA 1
ATOM 1013 C C . THR A 1 138 ? 11.955 -12.004 -12.361 1.00 92.31 138 THR A C 1
ATOM 1015 O O . THR A 1 138 ? 10.836 -11.982 -11.850 1.00 92.31 138 THR A O 1
ATOM 1018 N N . ARG A 1 139 ? 13.068 -11.933 -11.620 1.00 93.94 139 ARG A N 1
ATOM 1019 C CA . ARG A 1 139 ? 13.039 -11.807 -10.157 1.00 93.94 139 ARG A CA 1
ATOM 1020 C C . ARG A 1 139 ? 12.332 -10.524 -9.715 1.00 93.94 139 ARG A C 1
ATOM 1022 O O . ARG A 1 139 ? 11.487 -10.583 -8.826 1.00 93.94 139 ARG A O 1
ATOM 1029 N N . ALA A 1 140 ? 12.632 -9.396 -10.357 1.00 92.56 140 ALA A N 1
ATOM 1030 C CA . ALA A 1 140 ? 11.995 -8.118 -10.048 1.00 92.56 140 ALA A CA 1
ATOM 1031 C C . ALA A 1 140 ? 10.480 -8.130 -10.336 1.00 92.56 140 ALA A C 1
ATOM 1033 O O . ALA A 1 140 ? 9.711 -7.533 -9.586 1.00 92.56 140 ALA A O 1
ATOM 1034 N N . ARG A 1 141 ? 10.028 -8.851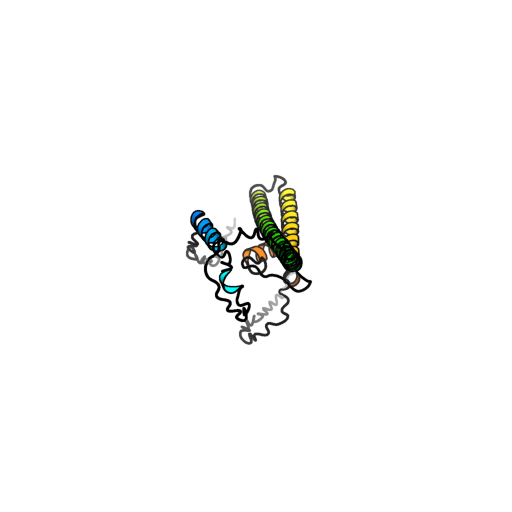 -11.374 1.00 93.69 141 ARG A N 1
ATOM 1035 C CA . ARG A 1 141 ? 8.597 -9.047 -11.667 1.00 93.69 141 ARG A CA 1
ATOM 1036 C C . ARG A 1 141 ? 7.895 -9.843 -10.574 1.00 93.69 141 ARG A C 1
ATOM 1038 O O . ARG A 1 141 ? 6.848 -9.408 -10.108 1.00 93.69 141 ARG A O 1
ATOM 1045 N N . VAL A 1 142 ? 8.481 -10.960 -10.139 1.00 95.25 142 VAL A N 1
ATOM 1046 C CA . VAL A 1 142 ? 7.928 -11.783 -9.045 1.00 95.25 142 VAL A CA 1
ATOM 1047 C C . VAL A 1 142 ? 7.862 -10.983 -7.745 1.00 95.25 142 VAL A C 1
ATOM 1049 O O . VAL A 1 142 ? 6.866 -11.037 -7.023 1.00 95.25 142 VAL A O 1
ATOM 1052 N N . GLU A 1 143 ? 8.898 -10.196 -7.455 1.00 94.50 143 GLU A N 1
ATOM 1053 C CA . GLU A 1 143 ? 8.921 -9.333 -6.276 1.00 94.50 143 GLU A CA 1
ATOM 1054 C C . GLU A 1 143 ? 7.819 -8.267 -6.342 1.00 94.50 143 GLU A C 1
ATOM 1056 O O . GLU A 1 143 ? 7.068 -8.106 -5.379 1.00 94.50 143 GLU A O 1
ATOM 1061 N N . TYR A 1 144 ? 7.647 -7.615 -7.496 1.00 93.44 144 TYR A N 1
ATOM 1062 C CA . TYR A 1 144 ? 6.566 -6.657 -7.720 1.00 93.44 144 TYR A CA 1
ATOM 1063 C C . TYR A 1 144 ? 5.175 -7.295 -7.580 1.00 93.44 144 TYR A C 1
ATOM 1065 O O . TYR A 1 144 ? 4.326 -6.735 -6.887 1.00 93.44 144 TYR A O 1
ATOM 1073 N N . GLU A 1 145 ? 4.948 -8.481 -8.155 1.00 93.81 145 GLU A N 1
ATOM 1074 C CA . GLU A 1 145 ? 3.681 -9.212 -8.018 1.00 93.81 145 GLU A CA 1
ATOM 1075 C C . GLU A 1 145 ? 3.376 -9.541 -6.554 1.00 93.81 145 GLU A C 1
ATOM 1077 O O . GLU A 1 145 ? 2.264 -9.310 -6.074 1.00 93.81 145 GLU A O 1
ATOM 1082 N N . SER A 1 146 ? 4.368 -10.065 -5.827 1.00 94.81 146 SER A N 1
ATOM 1083 C CA . SER A 1 146 ? 4.199 -10.438 -4.422 1.00 94.81 146 SER A CA 1
ATOM 1084 C C . SER A 1 146 ? 3.889 -9.222 -3.546 1.00 94.81 146 SER A C 1
ATOM 1086 O O . SER A 1 146 ? 2.952 -9.275 -2.749 1.00 94.81 146 SER A O 1
ATOM 1088 N N . ALA A 1 147 ? 4.597 -8.105 -3.752 1.00 92.94 147 ALA A N 1
ATOM 1089 C CA . ALA A 1 147 ? 4.368 -6.859 -3.031 1.00 92.94 147 ALA A CA 1
ATOM 1090 C C . ALA A 1 147 ? 2.980 -6.276 -3.334 1.00 92.94 147 ALA A C 1
ATOM 1092 O O . ALA A 1 147 ? 2.289 -5.813 -2.426 1.00 92.94 147 ALA A O 1
ATOM 1093 N N . LEU A 1 148 ? 2.544 -6.343 -4.594 1.00 90.56 148 LEU A N 1
ATOM 1094 C CA . LEU A 1 148 ? 1.222 -5.886 -5.006 1.00 90.56 148 LEU A CA 1
ATOM 1095 C C . LEU A 1 148 ? 0.116 -6.754 -4.389 1.00 90.56 148 LEU A C 1
ATOM 1097 O O . LEU A 1 148 ? -0.837 -6.224 -3.824 1.00 90.56 148 LEU A O 1
ATOM 1101 N N . ARG A 1 149 ? 0.251 -8.086 -4.418 1.00 90.31 149 ARG A N 1
ATOM 1102 C CA . ARG A 1 149 ? -0.721 -9.009 -3.806 1.00 90.31 149 ARG A CA 1
ATOM 1103 C C . ARG A 1 149 ? -0.804 -8.826 -2.285 1.00 90.31 149 ARG A C 1
ATOM 1105 O O . ARG A 1 149 ? -1.905 -8.840 -1.735 1.00 90.31 149 ARG A O 1
ATOM 1112 N N . GLU A 1 150 ? 0.329 -8.618 -1.616 1.00 91.44 150 GLU A N 1
ATOM 1113 C CA . GLU A 1 150 ? 0.400 -8.329 -0.176 1.00 91.44 150 GLU A CA 1
ATOM 1114 C C . GLU A 1 150 ? -0.290 -7.003 0.175 1.00 91.44 150 GLU A C 1
ATOM 1116 O O . GLU A 1 150 ? -1.074 -6.924 1.118 1.00 91.44 150 GLU A O 1
ATOM 1121 N N . GLU A 1 151 ? -0.069 -5.953 -0.613 1.00 89.94 151 GLU A N 1
ATOM 1122 C CA . GLU A 1 151 ? -0.745 -4.680 -0.392 1.00 89.94 151 GLU A CA 1
ATOM 1123 C C . GLU A 1 151 ? -2.264 -4.789 -0.598 1.00 89.94 151 GLU A C 1
ATOM 1125 O O . GLU A 1 151 ? -3.050 -4.306 0.223 1.00 89.94 151 GLU A O 1
ATOM 1130 N N . LEU A 1 152 ? -2.696 -5.439 -1.684 1.00 87.44 152 LEU A N 1
ATOM 1131 C CA . LEU A 1 152 ? -4.116 -5.603 -1.994 1.00 87.44 152 LEU A CA 1
ATOM 1132 C C . LEU A 1 152 ? -4.835 -6.454 -0.937 1.00 87.44 152 LEU A C 1
ATOM 1134 O O . LEU A 1 152 ? -6.004 -6.171 -0.643 1.00 87.44 152 LEU A O 1
ATOM 1138 N N . SER A 1 153 ? -4.156 -7.445 -0.349 1.00 89.62 153 SER A N 1
ATOM 1139 C CA . SER A 1 153 ? -4.703 -8.264 0.736 1.00 89.62 153 SER A CA 1
ATOM 1140 C C . SER A 1 153 ? -4.826 -7.466 2.038 1.00 89.62 153 SER A C 1
ATOM 1142 O O . SER A 1 153 ? -5.894 -7.471 2.647 1.00 89.62 153 SER A O 1
ATOM 1144 N N . LEU A 1 154 ? -3.815 -6.673 2.415 1.00 88.19 154 LEU A N 1
ATOM 1145 C CA . LEU A 1 154 ? -3.847 -5.833 3.622 1.00 88.19 154 LEU A CA 1
ATOM 1146 C C . LEU A 1 154 ? -4.919 -4.730 3.565 1.00 88.19 154 LEU A C 1
ATOM 1148 O O . LEU A 1 154 ? -5.498 -4.366 4.598 1.00 88.19 154 LEU A O 1
ATOM 1152 N N . ARG A 1 155 ? -5.225 -4.218 2.365 1.00 85.38 155 ARG A N 1
ATOM 1153 C CA . ARG A 1 155 ? -6.308 -3.242 2.125 1.00 85.38 155 ARG A CA 1
ATOM 1154 C C . ARG A 1 155 ? -7.715 -3.847 2.201 1.00 85.38 155 ARG A C 1
ATOM 1156 O O . ARG A 1 155 ? -8.687 -3.100 2.326 1.00 85.38 155 ARG A O 1
ATOM 1163 N N . THR A 1 156 ? -7.839 -5.171 2.135 1.00 85.44 156 THR A N 1
ATOM 1164 C CA . THR A 1 156 ? -9.125 -5.878 2.187 1.00 85.44 156 THR A CA 1
ATOM 1165 C C . THR A 1 156 ? -9.439 -6.221 3.647 1.00 85.44 156 THR A C 1
ATOM 1167 O O . THR A 1 156 ? -8.704 -6.959 4.296 1.00 85.44 156 THR A O 1
ATOM 1170 N N . ILE A 1 157 ? -10.474 -5.606 4.235 1.00 77.44 157 ILE A N 1
ATOM 1171 C CA . ILE A 1 157 ? -10.857 -5.850 5.646 1.00 77.44 157 ILE A CA 1
ATOM 1172 C C . ILE A 1 157 ? -11.711 -7.105 5.766 1.00 77.44 157 ILE A C 1
ATOM 1174 O O . ILE A 1 157 ? -11.511 -7.913 6.666 1.00 77.44 157 ILE A O 1
ATOM 1178 N N . VAL A 1 158 ? -12.645 -7.236 4.835 1.00 74.88 158 VAL A N 1
ATOM 1179 C CA . VAL A 1 158 ? -13.599 -8.331 4.685 1.00 74.88 158 VAL A CA 1
ATOM 1180 C C . VAL A 1 158 ? -13.660 -8.609 3.182 1.00 74.88 158 VAL A C 1
ATOM 1182 O O . VAL A 1 158 ? -13.504 -7.658 2.409 1.00 74.88 158 VAL A O 1
ATOM 1185 N N . PRO A 1 159 ? -13.859 -9.856 2.725 1.00 73.81 159 PRO A N 1
ATOM 1186 C CA . PRO A 1 159 ? -14.126 -10.117 1.314 1.00 73.81 159 PRO A CA 1
ATOM 1187 C C . PRO A 1 159 ? -15.206 -9.157 0.785 1.00 73.81 159 PRO A C 1
ATOM 1189 O O . PRO A 1 159 ? -16.273 -9.039 1.380 1.00 73.81 159 PRO A O 1
ATOM 1192 N N . GLY A 1 160 ? -14.893 -8.407 -0.274 1.00 72.38 160 GLY A N 1
ATOM 1193 C CA . GLY A 1 160 ? -15.779 -7.384 -0.850 1.00 72.38 160 GLY A CA 1
ATOM 1194 C C . GLY A 1 160 ? -15.660 -5.967 -0.264 1.00 72.38 160 GLY A C 1
ATOM 1195 O O . GLY A 1 160 ? -16.094 -5.022 -0.913 1.00 72.38 160 GLY A O 1
ATOM 1196 N N . VAL A 1 161 ? -15.021 -5.766 0.897 1.00 75.94 161 VAL A N 1
ATOM 1197 C CA . VAL A 1 161 ? -14.829 -4.434 1.507 1.00 75.94 161 VAL A CA 1
ATOM 1198 C C . VAL A 1 161 ? -13.352 -4.048 1.510 1.00 75.94 161 VAL A C 1
ATOM 1200 O O . VAL A 1 161 ? -12.524 -4.644 2.210 1.00 75.94 161 VAL A O 1
ATOM 1203 N N . ARG A 1 162 ? -13.022 -3.007 0.736 1.00 78.38 162 ARG A N 1
ATOM 1204 C CA . ARG A 1 162 ? -11.656 -2.499 0.556 1.00 78.38 162 ARG A CA 1
ATOM 1205 C C . ARG A 1 162 ? -11.577 -1.031 0.948 1.00 78.38 162 ARG A C 1
ATOM 1207 O O . ARG A 1 162 ? -12.463 -0.248 0.617 1.00 78.38 162 ARG A O 1
ATOM 1214 N N . ILE A 1 163 ? -10.495 -0.654 1.621 1.00 76.81 163 ILE A N 1
ATOM 1215 C CA . ILE A 1 163 ? -10.214 0.754 1.908 1.00 76.81 163 ILE A CA 1
ATOM 1216 C C . ILE A 1 163 ? -9.517 1.352 0.685 1.00 76.81 163 ILE A C 1
ATOM 1218 O O . ILE A 1 163 ? -8.392 0.968 0.359 1.00 76.81 163 ILE A O 1
ATOM 1222 N N . VAL A 1 164 ? -10.184 2.295 0.020 1.00 77.25 164 VAL A N 1
ATOM 1223 C CA . VAL A 1 164 ? -9.606 3.057 -1.093 1.00 77.25 164 VAL A CA 1
ATOM 1224 C C . VAL A 1 164 ? -8.745 4.175 -0.510 1.00 77.25 164 VAL A C 1
ATOM 1226 O O . VAL A 1 164 ? -9.256 5.135 0.065 1.00 77.25 164 VAL A O 1
ATOM 1229 N N . ALA A 1 165 ? -7.426 4.040 -0.627 1.00 75.12 165 ALA A N 1
ATOM 1230 C CA . ALA A 1 165 ? -6.498 5.115 -0.288 1.00 75.12 165 ALA A CA 1
ATOM 1231 C C . ALA A 1 165 ? -6.388 6.110 -1.461 1.00 75.12 165 ALA A C 1
ATOM 1233 O O . ALA A 1 165 ? -6.609 5.713 -2.604 1.00 75.12 165 ALA A O 1
ATOM 1234 N N . PRO A 1 166 ? -5.987 7.375 -1.232 1.00 73.44 166 PRO A N 1
ATOM 1235 C CA . PRO A 1 166 ? -5.732 8.325 -2.319 1.00 73.44 166 PRO A CA 1
ATOM 1236 C C . PRO A 1 166 ? -4.748 7.800 -3.378 1.00 73.44 166 PRO A C 1
ATOM 1238 O O . PRO A 1 166 ? -4.959 8.041 -4.561 1.00 73.44 166 PRO A O 1
ATOM 1241 N N . ASN A 1 167 ? -3.742 7.026 -2.953 1.00 74.06 167 ASN A N 1
ATOM 1242 C CA . ASN A 1 167 ? -2.767 6.348 -3.817 1.00 74.06 167 ASN A CA 1
ATOM 1243 C C . ASN A 1 167 ? -3.204 4.893 -4.067 1.00 74.06 167 ASN A C 1
ATOM 1245 O O . ASN A 1 167 ? -2.593 3.939 -3.563 1.00 74.06 167 ASN A O 1
ATOM 1249 N N . ASP A 1 168 ? -4.349 4.707 -4.720 1.00 79.56 168 ASP A N 1
ATOM 1250 C CA . ASP A 1 168 ? -4.827 3.379 -5.103 1.00 79.56 168 ASP A CA 1
ATOM 1251 C C . ASP A 1 168 ? -4.193 2.939 -6.431 1.00 79.56 168 ASP A C 1
ATOM 1253 O O . ASP A 1 168 ? -4.346 3.660 -7.418 1.00 79.56 168 ASP A O 1
ATOM 1257 N N . PRO A 1 169 ? -3.550 1.755 -6.501 1.00 74.19 169 PRO A N 1
ATOM 1258 C CA . PRO A 1 169 ? -2.971 1.242 -7.746 1.00 74.19 169 PRO A CA 1
ATOM 1259 C C . PRO A 1 169 ? -3.994 1.080 -8.876 1.00 74.19 169 PRO A C 1
ATOM 1261 O O . PRO A 1 169 ? -3.624 1.071 -10.046 1.00 74.19 169 PRO A O 1
ATOM 1264 N N . ARG A 1 170 ? -5.289 0.963 -8.549 1.00 77.44 170 ARG A N 1
ATOM 1265 C CA . ARG A 1 170 ? -6.371 0.945 -9.548 1.00 77.44 170 ARG A CA 1
ATOM 1266 C C . ARG A 1 170 ? -6.641 2.323 -10.147 1.00 77.44 170 ARG A C 1
ATOM 1268 O O . ARG A 1 170 ? -7.090 2.417 -11.285 1.00 77.44 170 ARG A O 1
ATOM 1275 N N . ARG A 1 171 ? -6.402 3.385 -9.374 1.00 80.81 171 ARG A N 1
ATOM 1276 C CA . ARG A 1 171 ? -6.678 4.773 -9.762 1.00 80.81 171 ARG A CA 1
ATOM 1277 C C . ARG A 1 171 ? -5.482 5.420 -10.457 1.00 80.81 171 ARG A C 1
ATOM 1279 O O . ARG A 1 171 ? -5.676 6.259 -11.335 1.00 80.81 171 ARG A O 1
ATOM 1286 N N . ASP A 1 172 ? -4.271 5.016 -10.091 1.00 84.00 172 ASP A N 1
ATOM 1287 C CA . ASP A 1 172 ? -3.044 5.486 -10.723 1.00 84.00 172 ASP A CA 1
ATOM 1288 C C . ASP A 1 172 ? -2.843 4.791 -12.079 1.00 84.00 172 ASP A C 1
ATOM 1290 O O . ASP A 1 172 ? -2.396 3.647 -12.167 1.00 84.00 172 ASP A O 1
ATOM 1294 N N . GLU A 1 173 ? -3.155 5.502 -13.169 1.00 84.06 173 GLU A N 1
ATOM 1295 C CA . GLU A 1 173 ? -3.069 4.974 -14.543 1.00 84.06 173 GLU A CA 1
ATOM 1296 C C . GLU A 1 173 ? -1.665 4.440 -14.880 1.00 84.06 173 GLU A C 1
ATOM 1298 O O . GLU A 1 173 ? -1.529 3.469 -15.622 1.00 84.06 173 GLU A O 1
ATOM 1303 N N . GLU A 1 174 ? -0.614 5.031 -14.304 1.00 84.38 174 GLU A N 1
ATOM 1304 C CA . GLU A 1 174 ? 0.767 4.569 -14.474 1.00 84.38 174 GLU A CA 1
ATOM 1305 C C . GLU A 1 174 ? 0.985 3.169 -13.884 1.00 84.38 174 GLU A C 1
ATOM 1307 O O . GLU A 1 174 ? 1.629 2.321 -14.507 1.00 84.38 174 GLU A O 1
ATOM 1312 N N . GLU A 1 175 ? 0.436 2.908 -12.699 1.00 83.94 175 GLU A N 1
ATOM 1313 C CA . GLU A 1 175 ? 0.569 1.616 -12.031 1.00 83.94 175 GLU A CA 1
ATOM 1314 C C . GLU A 1 175 ? -0.309 0.564 -12.694 1.00 83.94 175 GLU A C 1
ATOM 1316 O O . GLU A 1 175 ? 0.138 -0.564 -12.908 1.00 83.94 175 GLU A O 1
ATOM 1321 N N . ARG A 1 176 ? -1.513 0.951 -13.126 1.00 85.88 176 ARG A N 1
ATOM 1322 C CA . ARG A 1 176 ? -2.396 0.081 -13.902 1.00 85.88 176 ARG A CA 1
ATOM 1323 C C . ARG A 1 176 ? -1.764 -0.311 -15.238 1.00 85.88 176 ARG A C 1
ATOM 1325 O O . ARG A 1 176 ? -1.795 -1.481 -15.619 1.00 85.88 176 ARG A O 1
ATOM 1332 N N . ALA A 1 177 ? -1.130 0.635 -15.933 1.00 86.50 177 ALA A N 1
ATOM 1333 C CA . ALA A 1 177 ? -0.401 0.362 -17.169 1.00 86.50 177 ALA A CA 1
ATOM 1334 C C . ALA A 1 177 ? 0.823 -0.537 -16.933 1.00 86.50 177 ALA A C 1
ATOM 1336 O O . ALA A 1 177 ? 1.085 -1.433 -17.738 1.00 86.50 177 ALA A O 1
ATOM 1337 N N . ALA A 1 178 ? 1.552 -0.336 -15.830 1.00 85.19 178 ALA A N 1
ATOM 1338 C CA . ALA A 1 178 ? 2.684 -1.179 -15.456 1.00 85.19 178 ALA A CA 1
ATOM 1339 C C . ALA A 1 178 ? 2.239 -2.614 -15.145 1.00 85.19 178 ALA A C 1
ATOM 1341 O O . ALA A 1 178 ? 2.764 -3.556 -15.732 1.00 85.19 178 ALA A O 1
ATOM 1342 N N . ALA A 1 179 ? 1.231 -2.795 -14.295 1.00 86.56 179 ALA A N 1
ATOM 1343 C CA . ALA A 1 179 ? 0.688 -4.110 -13.977 1.00 86.56 179 ALA A CA 1
ATOM 1344 C C . ALA A 1 179 ? 0.133 -4.816 -15.222 1.00 86.56 179 ALA A C 1
ATOM 1346 O O . ALA A 1 179 ? 0.440 -5.983 -15.457 1.00 86.56 179 ALA A O 1
ATOM 1347 N N . LYS A 1 180 ? -0.581 -4.095 -16.093 1.00 89.44 180 LYS A N 1
ATOM 1348 C CA . LYS A 1 180 ? -1.046 -4.637 -17.375 1.00 89.44 180 LYS A CA 1
ATOM 1349 C C . LYS A 1 180 ? 0.113 -5.088 -18.268 1.00 89.44 180 LYS A C 1
ATOM 1351 O O . LYS A 1 180 ? 0.043 -6.151 -18.874 1.00 89.44 180 LYS A O 1
ATOM 1356 N N . ARG A 1 181 ? 1.185 -4.293 -18.361 1.00 86.06 181 ARG A N 1
ATOM 1357 C CA . ARG A 1 181 ? 2.352 -4.602 -19.203 1.00 86.06 181 ARG A CA 1
ATOM 1358 C C . ARG A 1 181 ? 3.187 -5.759 -18.653 1.00 86.06 181 ARG A C 1
ATOM 1360 O O . ARG A 1 181 ? 3.682 -6.558 -19.441 1.00 86.06 181 ARG A O 1
ATOM 1367 N N . PHE A 1 182 ? 3.390 -5.815 -17.338 1.00 86.56 182 PHE A N 1
ATOM 1368 C CA . PHE A 1 182 ? 4.357 -6.726 -16.717 1.00 86.56 182 PHE A CA 1
ATOM 1369 C C . PHE A 1 182 ? 3.740 -8.006 -16.173 1.00 86.56 182 PHE A C 1
ATOM 1371 O O . PHE A 1 182 ? 4.378 -9.052 -16.246 1.00 86.56 182 PHE A O 1
ATOM 1378 N N . LEU A 1 183 ? 2.526 -7.920 -15.632 1.00 86.12 183 LEU A N 1
ATOM 1379 C CA . LEU A 1 183 ? 1.830 -9.038 -14.995 1.00 86.12 183 LEU A CA 1
ATOM 1380 C C . LEU A 1 183 ? 0.726 -9.610 -15.888 1.00 86.12 183 LEU A C 1
ATOM 1382 O O . LEU A 1 183 ? 0.211 -10.684 -15.605 1.00 86.12 183 LEU A O 1
ATOM 1386 N N . GLY A 1 184 ? 0.342 -8.896 -16.952 1.00 87.56 184 GLY A N 1
ATOM 1387 C CA . GLY A 1 184 ? -0.774 -9.295 -17.807 1.00 87.56 184 GLY A CA 1
ATOM 1388 C C . GLY A 1 184 ? -2.132 -9.205 -17.110 1.00 87.56 184 GLY A C 1
ATOM 1389 O O . GLY A 1 184 ? -3.089 -9.794 -17.599 1.00 87.56 184 GLY A O 1
ATOM 1390 N N . TRP A 1 185 ? -2.224 -8.486 -15.985 1.00 85.62 185 TRP A N 1
ATOM 1391 C CA . TRP A 1 185 ? -3.473 -8.352 -15.237 1.00 85.62 185 TRP A CA 1
ATOM 1392 C C . TRP A 1 185 ? -4.547 -7.678 -16.092 1.00 85.62 185 TRP A C 1
ATOM 1394 O O . TRP A 1 185 ? -4.338 -6.593 -16.653 1.00 85.62 185 TRP A O 1
ATOM 1404 N N . GLY A 1 186 ? -5.679 -8.370 -16.200 1.00 79.94 186 GLY A N 1
ATOM 1405 C CA . GLY A 1 186 ? -6.876 -7.914 -16.891 1.00 79.94 186 GLY A CA 1
ATOM 1406 C C . GLY A 1 186 ? -7.681 -6.914 -16.063 1.00 79.94 186 GLY A C 1
ATOM 1407 O O . GLY A 1 186 ? -7.301 -6.539 -14.952 1.00 79.94 186 GLY A O 1
ATOM 1408 N N . ARG A 1 187 ? -8.811 -6.463 -16.615 1.00 73.00 187 ARG A N 1
ATOM 1409 C CA . ARG A 1 187 ? -9.762 -5.609 -15.876 1.00 73.00 187 ARG A CA 1
ATOM 1410 C C . ARG A 1 187 ? -10.400 -6.365 -14.707 1.00 73.00 187 ARG A C 1
ATOM 1412 O O . ARG A 1 187 ? -10.691 -5.753 -13.684 1.00 73.00 187 ARG A O 1
ATOM 1419 N N . GLU A 1 188 ? -10.490 -7.679 -14.851 1.00 77.44 188 GLU A N 1
ATOM 1420 C CA . GLU A 1 188 ? -11.075 -8.638 -13.922 1.00 77.44 188 GLU A CA 1
ATOM 1421 C C . GLU A 1 188 ? -10.239 -8.746 -12.637 1.00 77.44 188 GLU A C 1
ATOM 1423 O O . GLU A 1 188 ? -10.757 -8.656 -11.524 1.00 77.44 188 GLU A O 1
ATOM 1428 N N . GLU A 1 189 ? -8.908 -8.831 -12.761 1.00 78.19 189 GLU A N 1
ATOM 1429 C CA . GLU A 1 189 ? -7.986 -8.826 -11.610 1.00 78.19 189 GLU A CA 1
ATOM 1430 C C . GLU A 1 189 ? -8.079 -7.522 -10.813 1.00 78.19 189 GLU A C 1
ATOM 1432 O O . GLU A 1 189 ? -7.957 -7.481 -9.584 1.00 78.19 189 GLU A O 1
ATOM 1437 N N . PHE A 1 190 ? -8.296 -6.435 -11.545 1.00 71.06 190 PHE A N 1
ATOM 1438 C CA . PHE A 1 190 ? -8.537 -5.126 -10.987 1.00 71.06 190 PHE A CA 1
ATOM 1439 C C . PHE A 1 190 ? -10.004 -4.893 -10.701 1.00 71.06 190 PHE A C 1
ATOM 1441 O O . PHE A 1 190 ? -10.307 -3.730 -10.517 1.00 71.06 190 PHE A O 1
ATOM 1448 N N . GLY A 1 191 ? -10.883 -5.905 -10.652 1.00 68.62 191 GLY A N 1
ATOM 1449 C CA . GLY A 1 191 ? -12.319 -5.829 -10.339 1.00 68.62 191 GLY A CA 1
ATOM 1450 C C . GLY A 1 191 ? -13.040 -4.590 -10.879 1.00 68.62 191 GLY A C 1
ATOM 1451 O O . GLY A 1 191 ? -13.865 -4.022 -10.164 1.00 68.62 191 GLY A O 1
ATOM 1452 N N . ASP A 1 192 ? -12.630 -4.115 -12.057 1.00 65.44 192 ASP A N 1
ATOM 1453 C CA . ASP A 1 192 ? -13.247 -3.010 -12.804 1.00 65.44 192 ASP A CA 1
ATOM 1454 C C . ASP A 1 192 ? -14.448 -3.543 -13.615 1.00 65.44 192 ASP A C 1
ATOM 1456 O O . ASP A 1 192 ? -14.947 -2.880 -14.525 1.00 65.44 192 ASP A O 1
ATOM 1460 N N . ASP A 1 193 ? -14.892 -4.760 -13.298 1.00 58.41 193 ASP A N 1
ATOM 1461 C CA . ASP A 1 193 ? -16.055 -5.417 -13.863 1.00 58.41 193 ASP A CA 1
ATOM 1462 C C . ASP A 1 193 ? -17.292 -4.647 -13.393 1.00 58.41 193 ASP A C 1
ATOM 1464 O O . ASP A 1 193 ? -17.768 -4.819 -12.275 1.00 58.41 193 ASP A O 1
ATOM 1468 N N . ASP A 1 194 ? -17.694 -3.719 -14.259 1.00 52.50 194 ASP A N 1
ATOM 1469 C CA . ASP A 1 194 ? -18.910 -2.908 -14.415 1.00 52.50 194 ASP A CA 1
ATOM 1470 C C . ASP A 1 194 ? -20.226 -3.401 -13.750 1.00 52.50 194 ASP A C 1
ATOM 1472 O O . ASP A 1 194 ? -21.305 -3.371 -14.340 1.00 52.50 194 ASP A O 1
ATOM 1476 N N . GLU A 1 195 ? -20.210 -3.774 -12.477 1.00 53.56 195 GLU A N 1
ATOM 1477 C CA . GLU A 1 195 ? -21.404 -3.937 -11.649 1.00 53.56 195 GLU A CA 1
ATOM 1478 C C . GLU A 1 195 ? -21.778 -2.559 -11.065 1.00 53.56 195 GLU A C 1
ATOM 1480 O O . GLU A 1 195 ? -21.522 -2.257 -9.899 1.00 53.56 195 GLU A O 1
ATOM 1485 N N . GLY A 1 196 ? -22.375 -1.684 -11.888 1.00 51.00 196 GLY A N 1
ATOM 1486 C CA . GLY A 1 196 ? -23.277 -0.652 -11.352 1.00 51.00 196 GLY A CA 1
ATOM 1487 C C . GLY A 1 196 ? -23.057 0.821 -11.704 1.00 51.00 196 GLY A C 1
ATOM 1488 O O . GLY A 1 196 ? -23.592 1.671 -10.994 1.00 51.00 196 GLY A O 1
ATOM 1489 N N . VAL A 1 197 ? -22.377 1.177 -12.798 1.00 47.84 197 VAL A N 1
ATOM 1490 C CA . VAL A 1 197 ? -22.500 2.539 -13.360 1.00 47.84 197 VAL A CA 1
ATOM 1491 C C . VAL A 1 197 ? -23.111 2.468 -14.753 1.00 47.84 197 VAL A C 1
ATOM 1493 O O . VAL A 1 197 ? -22.485 2.745 -15.770 1.00 47.84 197 VAL A O 1
ATOM 1496 N N . GLY A 1 198 ? -24.408 2.156 -14.774 1.00 44.03 198 GLY A N 1
ATOM 1497 C CA . GLY A 1 198 ? -25.313 2.498 -15.869 1.00 44.03 198 GLY A CA 1
ATOM 1498 C C . GLY A 1 198 ? -25.488 4.016 -15.992 1.00 44.03 198 GLY A C 1
ATOM 1499 O O . GLY A 1 198 ? -26.598 4.527 -15.893 1.00 44.03 198 GLY A O 1
ATOM 1500 N N . ILE A 1 199 ? -24.396 4.757 -16.190 1.00 49.41 199 ILE A N 1
ATOM 1501 C CA . ILE A 1 199 ? -24.464 6.089 -16.784 1.00 49.41 199 ILE A CA 1
ATOM 1502 C C . ILE A 1 199 ? -24.524 5.837 -18.282 1.00 49.41 199 ILE A C 1
ATOM 1504 O O . ILE A 1 199 ? -23.514 5.550 -18.926 1.00 49.41 199 ILE A O 1
ATOM 1508 N N . GLY A 1 200 ? -25.746 5.890 -18.809 1.00 47.31 200 GLY A N 1
ATOM 1509 C CA . GLY A 1 200 ? -26.028 5.826 -20.232 1.00 47.31 200 GLY A CA 1
ATOM 1510 C C . GLY A 1 200 ? -25.181 6.842 -20.987 1.00 47.31 200 GLY A C 1
ATOM 1511 O O . GLY A 1 200 ? -25.521 8.015 -21.080 1.00 47.31 200 GLY A O 1
ATOM 1512 N N . THR A 1 201 ? -24.078 6.373 -21.556 1.00 48.62 201 THR A N 1
ATOM 1513 C CA . THR A 1 201 ? -23.412 7.025 -22.680 1.00 48.62 201 THR A CA 1
ATOM 1514 C C . THR A 1 201 ? -23.972 6.413 -23.959 1.00 48.62 201 THR A C 1
ATOM 1516 O O . THR A 1 201 ? -23.273 5.830 -24.786 1.00 48.62 201 THR A O 1
ATOM 1519 N N . GLU A 1 202 ? -25.291 6.545 -24.120 1.00 51.88 202 GLU A N 1
ATOM 1520 C CA . GLU A 1 202 ? -25.878 6.606 -25.451 1.00 51.88 202 GLU A CA 1
ATOM 1521 C C . GLU A 1 202 ? -25.332 7.864 -26.127 1.00 51.88 202 GLU A C 1
ATOM 1523 O O . GLU A 1 202 ? -25.542 8.982 -25.667 1.00 51.88 202 GLU A O 1
ATOM 1528 N N . GLY A 1 203 ? -24.604 7.672 -27.222 1.00 54.81 203 GLY A N 1
ATOM 1529 C CA . GLY A 1 203 ? -24.129 8.767 -28.057 1.00 54.81 203 GLY A CA 1
ATOM 1530 C C . GLY A 1 203 ? -22.616 8.887 -28.062 1.00 54.81 203 GLY A C 1
ATOM 1531 O O . GLY A 1 203 ? -22.045 9.759 -27.423 1.00 54.81 203 GLY A O 1
ATOM 1532 N N . THR A 1 204 ? -21.951 8.019 -28.821 1.00 49.88 204 THR A N 1
ATOM 1533 C CA . THR A 1 204 ? -21.173 8.412 -30.014 1.00 49.88 204 THR A CA 1
ATOM 1534 C C . THR A 1 204 ? -20.628 7.125 -30.638 1.00 49.88 204 THR A C 1
ATOM 1536 O O . THR A 1 204 ? -19.431 6.846 -30.649 1.00 49.88 204 THR A O 1
ATOM 1539 N N . ARG A 1 205 ? -21.533 6.302 -31.183 1.00 46.47 205 ARG A N 1
ATOM 1540 C CA . ARG A 1 205 ? -21.177 5.386 -32.270 1.00 46.47 205 ARG A CA 1
ATOM 1541 C C . ARG A 1 205 ? -20.975 6.255 -33.508 1.00 46.47 205 ARG A C 1
ATOM 1543 O O . ARG A 1 205 ? -21.884 6.458 -34.303 1.00 46.47 205 ARG A O 1
ATOM 1550 N N . GLY A 1 206 ? -19.780 6.824 -33.624 1.00 47.78 206 GLY A N 1
ATOM 1551 C CA . GLY A 1 206 ? -19.273 7.283 -34.905 1.00 47.78 206 GLY A CA 1
ATOM 1552 C C . GLY A 1 206 ? -19.074 6.051 -35.773 1.00 47.78 206 GLY A C 1
ATOM 1553 O O . GLY A 1 206 ? -18.052 5.377 -35.666 1.00 47.78 206 GLY A O 1
ATOM 1554 N N . SER A 1 207 ? -20.085 5.735 -36.578 1.00 49.31 207 SER A N 1
ATOM 1555 C CA . SER A 1 207 ? -19.974 4.854 -37.732 1.00 49.31 207 SER A CA 1
ATOM 1556 C C . SER A 1 207 ? -18.839 5.363 -38.618 1.00 49.31 207 SER A C 1
ATOM 1558 O O . SER A 1 207 ? -19.031 6.243 -39.449 1.00 49.31 207 SER A O 1
ATOM 1560 N N . ILE A 1 208 ? -17.631 4.830 -38.431 1.00 56.56 208 ILE A N 1
ATOM 1561 C CA . ILE A 1 208 ? -16.631 4.825 -39.494 1.00 56.56 208 ILE A CA 1
ATOM 1562 C C . ILE A 1 208 ? -16.990 3.623 -40.350 1.00 56.56 208 ILE A C 1
ATOM 1564 O O . ILE A 1 208 ? -16.511 2.507 -40.160 1.00 56.56 208 ILE A O 1
ATOM 1568 N N . GLU A 1 209 ? -17.928 3.896 -41.243 1.00 50.69 209 GLU A N 1
ATOM 1569 C CA . GLU A 1 209 ? -18.279 3.113 -42.409 1.00 50.69 209 GLU A CA 1
ATOM 1570 C C . GLU A 1 209 ? -17.001 2.934 -43.242 1.00 50.69 209 GLU A C 1
ATOM 1572 O O . GLU A 1 209 ? -16.619 3.767 -44.064 1.00 50.69 209 GLU A O 1
ATOM 1577 N N . ARG A 1 210 ? -16.251 1.866 -42.952 1.00 51.03 210 ARG A N 1
ATOM 1578 C CA . ARG A 1 210 ? -15.223 1.366 -43.859 1.00 51.03 210 ARG A CA 1
ATOM 1579 C C . ARG A 1 210 ? -15.967 0.718 -45.015 1.00 51.03 210 ARG A C 1
ATOM 1581 O O . ARG A 1 210 ? -16.313 -0.452 -44.961 1.00 51.03 210 ARG A O 1
ATOM 1588 N N . SER A 1 211 ? -16.256 1.538 -46.017 1.00 59.06 211 SER A N 1
ATOM 1589 C CA . SER A 1 211 ? -16.671 1.105 -47.343 1.00 59.06 211 SER A CA 1
ATOM 1590 C C . SER A 1 211 ? -15.601 0.163 -47.895 1.00 59.06 211 SER A C 1
ATOM 1592 O O . SER A 1 211 ? -14.511 0.602 -48.269 1.00 59.06 211 SER A O 1
ATOM 1594 N N . ASP A 1 212 ? -15.922 -1.126 -47.923 1.00 53.47 212 ASP A N 1
ATOM 1595 C CA . ASP A 1 212 ? -15.158 -2.171 -48.588 1.00 53.47 212 ASP A CA 1
ATOM 1596 C C . ASP A 1 212 ? -15.079 -1.875 -50.091 1.00 53.47 212 ASP A C 1
ATOM 1598 O O . ASP A 1 212 ? -16.000 -2.126 -50.869 1.00 53.47 212 ASP A O 1
ATOM 1602 N N . GLY A 1 213 ? -13.951 -1.305 -50.507 1.00 55.06 213 GLY A N 1
ATOM 1603 C CA . GLY A 1 213 ? -13.564 -1.195 -51.906 1.00 55.06 213 GLY A CA 1
ATOM 1604 C C . GLY A 1 213 ? -13.118 -2.555 -52.433 1.00 55.06 213 GLY A C 1
ATOM 1605 O O . GLY A 1 213 ? -11.928 -2.850 -52.472 1.00 55.06 213 GLY A O 1
ATOM 1606 N N . ASN A 1 214 ? -14.088 -3.373 -52.834 1.00 54.50 214 ASN A N 1
ATOM 1607 C CA . ASN A 1 214 ? -13.902 -4.585 -53.625 1.00 54.50 214 ASN A CA 1
ATOM 1608 C C . ASN A 1 214 ? -13.373 -4.218 -55.028 1.00 54.50 214 ASN A C 1
ATOM 1610 O O . ASN A 1 214 ? -14.153 -4.006 -55.956 1.00 54.50 214 ASN A O 1
ATOM 1614 N N . VAL A 1 215 ? -12.050 -4.100 -55.185 1.00 62.97 215 VAL A N 1
ATOM 1615 C CA . VAL A 1 215 ? -11.411 -3.974 -56.505 1.00 62.97 215 VAL A CA 1
ATOM 1616 C C . VAL A 1 215 ? -11.077 -5.370 -57.013 1.00 62.97 215 VAL A C 1
ATOM 1618 O O . VAL A 1 215 ? -10.066 -5.978 -56.677 1.00 62.97 215 VAL A O 1
ATOM 1621 N N . ARG A 1 216 ? -12.005 -5.859 -57.827 1.00 55.28 216 ARG A N 1
ATOM 1622 C CA . ARG A 1 216 ? -11.910 -7.031 -58.686 1.00 55.28 216 ARG A CA 1
ATOM 1623 C C . ARG A 1 216 ? -10.964 -6.691 -59.843 1.00 55.28 216 ARG A C 1
ATOM 1625 O O . ARG A 1 216 ? -11.339 -5.919 -60.719 1.00 55.28 216 ARG A O 1
ATOM 1632 N N . THR A 1 217 ? -9.752 -7.231 -59.845 1.00 63.53 217 THR A N 1
ATOM 1633 C CA . THR A 1 217 ? -8.929 -7.303 -61.060 1.00 63.53 217 THR A CA 1
ATOM 1634 C C . THR A 1 217 ? -9.036 -8.715 -61.610 1.00 63.53 217 THR A C 1
ATOM 1636 O O . THR A 1 217 ? -8.366 -9.630 -61.136 1.00 63.53 217 THR A O 1
ATOM 1639 N N . ASP A 1 218 ? -9.942 -8.873 -62.577 1.00 61.44 218 ASP A N 1
ATOM 1640 C CA . ASP A 1 218 ? -9.833 -9.896 -63.612 1.00 61.44 218 ASP A CA 1
ATOM 1641 C C . ASP A 1 218 ? -8.523 -9.638 -64.365 1.00 61.44 218 ASP A C 1
ATOM 1643 O O . ASP A 1 218 ? -8.386 -8.618 -65.039 1.00 61.44 218 ASP A O 1
ATOM 1647 N N . GLU A 1 219 ? -7.561 -10.546 -64.238 1.00 62.78 219 GLU A N 1
ATOM 1648 C CA . GLU A 1 219 ? -6.424 -10.626 -65.151 1.00 62.78 219 GLU A CA 1
ATOM 1649 C C . GLU A 1 219 ? -6.437 -12.022 -65.775 1.00 62.78 219 GLU A C 1
ATOM 1651 O O . GLU A 1 219 ? -5.819 -12.980 -65.314 1.00 62.78 219 GLU A O 1
ATOM 1656 N N . SER A 1 220 ? -7.275 -12.135 -66.799 1.00 66.00 220 SER A N 1
ATOM 1657 C CA . SER A 1 220 ? -7.223 -13.170 -67.816 1.00 66.00 220 SER A CA 1
ATOM 1658 C C . SER A 1 220 ? -6.340 -12.672 -68.963 1.00 66.00 220 SER A C 1
ATOM 1660 O O . SER A 1 220 ? -6.787 -11.806 -69.707 1.00 66.00 220 SER A O 1
ATOM 1662 N N . ASP A 1 221 ? -5.126 -13.205 -69.114 1.00 59.94 221 ASP A N 1
ATOM 1663 C CA . ASP A 1 221 ? -4.444 -13.339 -70.417 1.00 59.94 221 ASP A CA 1
ATOM 1664 C C . ASP A 1 221 ? -3.194 -14.233 -70.250 1.00 59.94 221 ASP A C 1
ATOM 1666 O O . ASP A 1 221 ? -2.341 -13.964 -69.412 1.00 59.94 221 ASP A O 1
ATOM 1670 N N . VAL A 1 222 ? -3.186 -15.468 -70.767 1.00 59.44 222 VAL A N 1
ATOM 1671 C CA . VAL A 1 222 ? -2.732 -15.889 -72.114 1.00 59.44 222 VAL A CA 1
ATOM 1672 C C . VAL A 1 222 ? -1.205 -15.869 -72.277 1.00 59.44 222 VAL A C 1
ATOM 1674 O O . VAL A 1 222 ? -0.571 -14.821 -72.270 1.00 59.44 222 VAL A O 1
ATOM 1677 N N . GLY A 1 223 ? -0.631 -17.051 -72.533 1.00 58.59 223 GLY A N 1
ATOM 1678 C CA . GLY A 1 223 ? 0.694 -17.178 -73.146 1.00 58.59 223 GLY A CA 1
ATOM 1679 C C . GLY A 1 223 ? 1.405 -18.494 -72.843 1.00 58.59 223 GLY A C 1
ATOM 1680 O O . GLY A 1 223 ? 2.135 -18.578 -71.859 1.00 58.59 223 GLY A O 1
ATOM 1681 N N . LEU A 1 224 ? 1.184 -19.497 -73.701 1.00 54.22 224 LEU A N 1
ATOM 1682 C CA . LEU A 1 224 ? 2.135 -20.589 -73.958 1.00 54.22 224 LEU A CA 1
ATOM 1683 C C . LEU A 1 224 ? 3.364 -20.050 -74.701 1.00 54.22 224 LEU A C 1
ATOM 1685 O O . LEU A 1 224 ? 3.168 -19.147 -75.546 1.00 54.22 224 LEU A O 1
#

Sequence (224 aa):
MIAKVSTFAHGPSRRRRILPPRSTHSAAPSFDERAKLFSAFDDNAYSFDPSHAATTTAAAAASATPPGITQIQSFEPMLNVQAAASFAFIAIAFAVLRLRIIAVSNAARRRSAALSALRAAESAQLSDPTAGGDQVATRARVEYESALREELSLRTIVPGVRIVAPNDPRRDEEERAAAKRFLGWGREEFGDDDEGVGIGTEGTRGSIERSDGNVRTDESDVGL

Foldseek 3Di:
DDDDDDDDDDDDDPPPPPDPPPPPPPVDPPPVVVVVVVVVVVVPPPPPVVVPVDPPPPDDDDDDDDDDPPDPPPPDPDPPPVVVVVVVVVVVVVVVVVVLVVQLVVLVVQLVVLLVQLVVLVVVCVVPVPPPSVVSNVVSLVSNVVSVVSNQVSQDPDVVDGDDDPPDCLPPVVSVVVCCVRVVDDVVNVVVPPPDPPPDPPDDPPPPPPPPPPDDDDDDDDDD